Protein AF-A0AAP5P8U2-F1 (afdb_monomer_lite)

Structure (mmCIF, N/CA/C/O backbone):
data_AF-A0AAP5P8U2-F1
#
_entry.id   AF-A0AAP5P8U2-F1
#
loop_
_atom_site.group_PDB
_atom_site.id
_atom_site.type_symbol
_atom_site.label_atom_id
_atom_site.label_alt_id
_atom_site.label_comp_id
_atom_site.label_asym_id
_atom_site.label_entity_id
_atom_site.label_seq_id
_atom_site.pdbx_PDB_ins_code
_atom_site.Cartn_x
_atom_site.Cartn_y
_atom_site.Cartn_z
_atom_site.occupancy
_atom_site.B_iso_or_equiv
_atom_site.auth_seq_id
_atom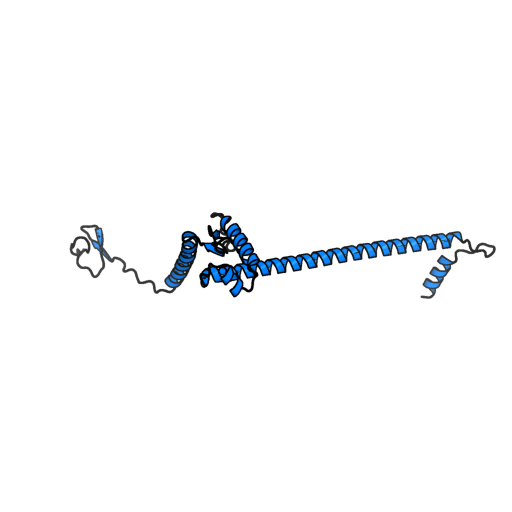_site.auth_comp_id
_atom_site.auth_asym_id
_atom_site.auth_atom_id
_atom_site.pdbx_PDB_model_num
ATOM 1 N N . MET A 1 1 ? 40.410 -18.607 -53.798 1.00 48.03 1 MET A N 1
ATOM 2 C CA . MET A 1 1 ? 40.622 -17.195 -53.402 1.00 48.03 1 MET A CA 1
ATOM 3 C C . MET A 1 1 ? 41.230 -16.339 -54.513 1.00 48.03 1 MET A C 1
ATOM 5 O O . MET A 1 1 ? 40.740 -15.242 -54.731 1.00 48.03 1 MET A O 1
ATOM 9 N N . THR A 1 2 ? 42.212 -16.833 -55.273 1.00 57.56 2 THR A N 1
ATOM 10 C CA . THR A 1 2 ? 42.931 -16.073 -56.320 1.00 57.56 2 THR A CA 1
ATOM 11 C C . THR A 1 2 ? 42.054 -15.582 -57.479 1.00 57.56 2 THR A C 1
ATOM 13 O O . THR A 1 2 ? 42.258 -14.479 -57.964 1.00 57.56 2 THR A O 1
ATOM 16 N N . LYS A 1 3 ? 41.031 -16.349 -57.893 1.00 59.75 3 LYS A N 1
ATOM 17 C CA . LYS A 1 3 ? 40.090 -15.915 -58.946 1.00 59.75 3 LYS A CA 1
ATOM 18 C C . LYS A 1 3 ? 39.220 -14.733 -58.510 1.00 59.75 3 LYS A C 1
ATOM 20 O O . LYS A 1 3 ? 39.124 -13.770 -59.247 1.00 59.75 3 LYS A O 1
ATOM 25 N N . ILE A 1 4 ? 38.664 -14.774 -57.296 1.00 62.09 4 ILE A N 1
ATOM 26 C CA . ILE A 1 4 ? 37.843 -13.681 -56.746 1.00 62.09 4 ILE A CA 1
ATOM 27 C C . ILE A 1 4 ? 38.696 -12.419 -56.571 1.00 62.09 4 ILE A C 1
ATOM 29 O O . ILE A 1 4 ? 38.259 -11.333 -56.930 1.00 62.09 4 ILE A O 1
ATOM 33 N N . PHE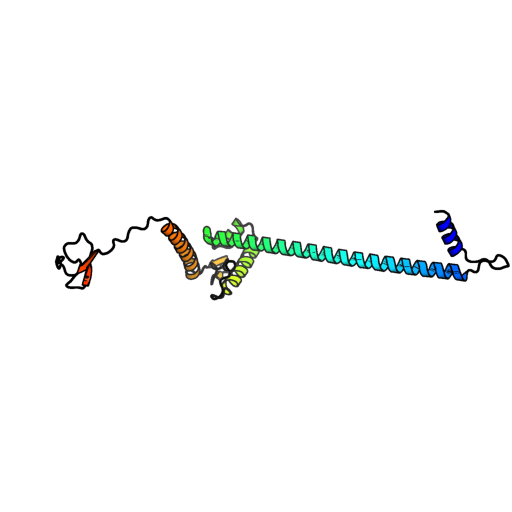 A 1 5 ? 39.936 -12.571 -56.096 1.00 60.72 5 PHE A N 1
ATOM 34 C CA . PHE A 1 5 ? 40.873 -11.457 -55.964 1.00 60.72 5 PHE A CA 1
ATOM 35 C C . PHE A 1 5 ? 41.214 -10.826 -57.324 1.00 60.72 5 PHE A C 1
ATOM 37 O O . PHE A 1 5 ? 41.101 -9.614 -57.467 1.00 60.72 5 PHE A O 1
ATOM 44 N N . ASN A 1 6 ? 41.526 -11.629 -58.347 1.00 57.75 6 ASN A N 1
ATOM 45 C CA . ASN A 1 6 ? 41.802 -11.112 -59.692 1.00 57.75 6 ASN A CA 1
ATOM 46 C C . ASN A 1 6 ? 40.577 -10.438 -60.328 1.00 57.75 6 ASN A C 1
ATOM 48 O O . ASN A 1 6 ? 40.724 -9.392 -60.949 1.00 57.75 6 ASN A O 1
ATOM 52 N N . THR A 1 7 ? 39.368 -10.971 -60.122 1.00 63.50 7 THR A N 1
ATOM 53 C CA . THR A 1 7 ? 38.131 -10.342 -60.615 1.00 63.50 7 THR A CA 1
ATOM 54 C C . THR A 1 7 ? 37.845 -9.010 -59.916 1.00 63.50 7 THR A C 1
ATOM 56 O O . THR A 1 7 ? 37.405 -8.065 -60.564 1.00 63.50 7 THR A O 1
ATOM 59 N N . ILE A 1 8 ? 38.133 -8.899 -58.615 1.00 59.91 8 ILE A N 1
ATOM 60 C CA . ILE A 1 8 ? 38.030 -7.632 -57.876 1.00 59.91 8 ILE A CA 1
ATOM 61 C C . ILE A 1 8 ? 39.068 -6.629 -58.405 1.00 59.91 8 ILE A C 1
ATOM 63 O O . ILE A 1 8 ? 38.721 -5.485 -58.682 1.00 59.91 8 ILE A O 1
ATOM 67 N N . VAL A 1 9 ? 40.316 -7.059 -58.617 1.00 62.31 9 VAL A N 1
ATOM 68 C CA . VAL A 1 9 ? 41.398 -6.211 -59.149 1.00 62.31 9 VAL A CA 1
ATOM 69 C C . VAL A 1 9 ? 41.085 -5.697 -60.562 1.00 62.31 9 VAL A C 1
ATOM 71 O O . VAL A 1 9 ? 41.284 -4.513 -60.833 1.00 62.31 9 VAL A O 1
ATOM 74 N N . GLU A 1 10 ? 40.530 -6.528 -61.447 1.00 61.28 10 GLU A N 1
ATOM 75 C CA . GLU A 1 10 ? 40.098 -6.097 -62.788 1.00 61.28 10 GLU A CA 1
ATOM 76 C C . GLU A 1 10 ? 38.908 -5.126 -62.749 1.00 61.28 10 GLU A C 1
ATOM 78 O O . GLU A 1 10 ? 38.853 -4.187 -63.549 1.00 61.28 10 GLU A O 1
ATOM 83 N N . LEU A 1 11 ? 37.994 -5.284 -61.784 1.00 61.69 11 LEU A N 1
ATOM 84 C CA . LEU A 1 11 ? 36.902 -4.331 -61.561 1.00 61.69 11 LEU A CA 1
ATOM 85 C C . LEU A 1 11 ? 37.423 -2.941 -61.151 1.00 61.69 11 LEU A C 1
ATOM 87 O O . LEU A 1 11 ? 36.843 -1.930 -61.548 1.00 61.69 11 LEU A O 1
ATOM 91 N N . PHE A 1 12 ? 38.513 -2.889 -60.377 1.00 58.75 12 PHE A N 1
ATOM 92 C CA . PHE A 1 12 ? 39.114 -1.647 -59.875 1.00 58.75 12 PHE A CA 1
ATOM 93 C C . PHE A 1 12 ? 40.078 -0.968 -60.856 1.00 58.75 12 PHE A C 1
ATOM 95 O O . PHE A 1 12 ? 40.235 0.248 -60.790 1.00 58.75 12 PHE A O 1
ATOM 102 N N . LEU A 1 13 ? 40.729 -1.705 -61.761 1.00 63.22 13 LEU A N 1
ATOM 103 C CA . LEU A 1 13 ? 41.703 -1.121 -62.697 1.00 63.22 13 LEU A CA 1
ATOM 104 C C . LEU A 1 13 ? 41.082 -0.648 -64.019 1.00 63.22 13 LEU A C 1
ATOM 106 O O . LEU A 1 13 ? 41.694 0.162 -64.710 1.00 63.22 13 LEU A O 1
ATOM 110 N N . GLY A 1 14 ? 39.853 -1.074 -64.336 1.00 59.81 14 GLY A N 1
ATOM 111 C CA . GLY A 1 14 ? 39.124 -0.667 -65.539 1.00 59.81 14 GLY A CA 1
ATOM 112 C C . GLY A 1 14 ? 39.722 -1.224 -66.845 1.00 59.81 14 GLY A C 1
ATOM 113 O O . GLY A 1 14 ? 40.894 -1.595 -66.901 1.00 59.81 14 GLY A O 1
ATOM 114 N N . PRO A 1 15 ? 38.934 -1.307 -67.933 1.00 60.59 15 PRO A N 1
ATOM 115 C CA . PRO A 1 15 ? 39.453 -1.769 -69.215 1.00 60.59 15 PRO A CA 1
ATOM 116 C C . PRO A 1 15 ? 40.451 -0.746 -69.777 1.00 60.59 15 PRO A C 1
ATOM 118 O O . PRO A 1 15 ? 40.147 0.450 -69.859 1.00 60.59 15 PRO A O 1
ATOM 121 N N . LYS A 1 16 ? 41.640 -1.222 -70.160 1.00 59.78 16 LYS A N 1
ATOM 122 C CA . LYS A 1 16 ? 42.620 -0.429 -70.912 1.00 59.78 16 LYS A CA 1
ATOM 123 C C . LYS A 1 16 ? 42.092 -0.197 -72.325 1.00 59.78 16 LYS A C 1
ATOM 125 O O . LYS A 1 16 ? 41.482 -1.093 -72.908 1.00 59.78 16 LYS A O 1
ATOM 130 N N . ASP A 1 17 ? 42.292 1.003 -72.853 1.00 65.50 17 ASP A N 1
ATOM 131 C CA . ASP A 1 17 ? 42.045 1.259 -74.267 1.00 65.50 17 ASP A CA 1
ATOM 132 C C . ASP A 1 17 ? 43.125 0.611 -75.153 1.00 65.50 17 ASP A C 1
ATOM 134 O O . ASP A 1 17 ? 44.105 0.035 -74.676 1.00 65.50 17 ASP A O 1
ATOM 138 N N . GLU A 1 18 ? 42.927 0.720 -76.462 1.00 66.06 18 GLU A N 1
ATOM 139 C CA . GLU A 1 18 ? 43.783 0.189 -77.532 1.00 66.06 18 GLU A CA 1
ATOM 140 C C . GLU A 1 18 ? 45.230 0.720 -77.455 1.00 66.06 18 GLU A C 1
ATOM 142 O O . GLU A 1 18 ? 46.150 0.118 -78.000 1.00 66.06 18 GLU A O 1
ATOM 147 N N . ASN A 1 19 ? 45.438 1.816 -76.714 1.00 67.06 19 ASN A N 1
ATOM 148 C CA . ASN A 1 19 ? 46.717 2.490 -76.496 1.00 67.06 19 ASN A CA 1
ATOM 149 C C . ASN A 1 19 ? 47.276 2.257 -75.077 1.00 67.06 19 ASN A C 1
ATOM 151 O O . ASN A 1 19 ? 48.221 2.930 -74.657 1.00 67.06 19 ASN A O 1
ATOM 155 N N . GLY A 1 20 ? 46.690 1.334 -74.307 1.00 64.75 20 GLY A N 1
ATOM 156 C CA . GLY A 1 20 ? 47.131 0.982 -72.958 1.00 64.75 20 GLY A CA 1
ATOM 157 C C . GLY A 1 20 ? 46.791 2.007 -71.868 1.00 64.75 20 GLY A C 1
ATOM 158 O O . GLY A 1 20 ? 47.226 1.826 -70.725 1.00 64.75 20 GLY A O 1
ATOM 159 N N . LYS A 1 21 ? 46.013 3.057 -72.165 1.00 61.19 21 LYS A N 1
ATOM 160 C CA . LYS A 1 21 ? 45.577 4.055 -71.178 1.00 61.19 21 LYS A CA 1
ATOM 161 C C . LYS A 1 21 ? 44.323 3.573 -70.448 1.00 61.19 21 LYS A C 1
ATOM 163 O O . LYS A 1 21 ? 43.366 3.071 -71.033 1.00 61.19 21 LYS A O 1
ATOM 168 N N . ILE A 1 22 ? 44.334 3.728 -69.128 1.00 61.12 22 ILE A N 1
ATOM 169 C CA . ILE A 1 22 ? 43.221 3.350 -68.255 1.00 61.12 22 ILE A CA 1
ATOM 170 C C . ILE A 1 22 ? 42.109 4.400 -68.384 1.00 61.12 22 ILE A C 1
ATOM 172 O O . ILE A 1 22 ? 42.340 5.587 -68.146 1.00 61.12 22 ILE A O 1
ATOM 176 N N . LYS A 1 23 ? 40.881 3.983 -68.725 1.00 58.88 23 LYS A N 1
ATOM 177 C CA . LYS A 1 23 ? 39.698 4.859 -68.652 1.00 58.88 23 LYS A CA 1
ATOM 178 C C . LYS A 1 23 ? 39.289 5.054 -67.186 1.00 58.88 23 LYS A C 1
ATOM 180 O O . LYS A 1 23 ? 38.548 4.251 -66.622 1.00 58.88 23 LYS A O 1
ATOM 185 N N . TYR A 1 24 ? 39.744 6.154 -66.585 1.00 58.66 24 TYR A N 1
ATOM 186 C CA . TYR A 1 24 ? 39.534 6.508 -65.170 1.00 58.66 24 TYR A CA 1
ATOM 187 C C . TYR A 1 24 ? 38.070 6.724 -64.738 1.00 58.66 24 TYR A C 1
ATOM 189 O O . TYR A 1 24 ? 37.792 6.837 -63.548 1.00 58.66 24 TYR A O 1
ATOM 197 N N . THR A 1 25 ? 37.104 6.751 -65.658 1.00 60.09 25 THR A N 1
ATOM 198 C CA . THR A 1 25 ? 35.695 7.030 -65.334 1.00 60.09 25 THR A CA 1
ATOM 199 C C . THR A 1 25 ? 34.985 5.885 -64.606 1.00 60.09 25 THR A C 1
ATOM 201 O O . THR A 1 25 ? 34.196 6.139 -63.703 1.00 60.09 25 THR A O 1
ATOM 204 N N . ARG A 1 26 ? 35.275 4.618 -64.931 1.00 61.03 26 ARG A N 1
ATOM 205 C CA . ARG A 1 26 ? 34.669 3.449 -64.257 1.00 61.03 26 ARG A CA 1
ATOM 206 C C . ARG A 1 26 ? 35.137 3.218 -62.809 1.00 61.03 26 ARG A C 1
ATOM 208 O O . ARG A 1 26 ? 34.266 3.006 -61.967 1.00 61.03 26 ARG A O 1
ATOM 215 N N . PRO A 1 27 ? 36.440 3.278 -62.472 1.00 68.12 27 PRO A N 1
ATOM 216 C CA . PRO A 1 27 ? 36.883 3.061 -61.092 1.00 68.12 27 PRO A CA 1
ATOM 217 C C . PRO A 1 27 ? 36.425 4.163 -60.128 1.00 68.12 27 PRO A C 1
ATOM 219 O O . PRO A 1 27 ? 36.134 3.875 -58.969 1.00 68.12 27 PRO A O 1
ATOM 222 N N . LEU A 1 28 ? 36.268 5.402 -60.612 1.00 68.81 28 LEU A N 1
ATOM 223 C CA . LEU A 1 28 ? 35.674 6.498 -59.838 1.00 68.81 28 LEU A CA 1
ATOM 224 C C . LEU A 1 28 ? 34.207 6.222 -59.474 1.00 68.81 28 LEU A C 1
ATOM 226 O O . LEU A 1 28 ? 33.817 6.414 -58.325 1.00 68.81 28 LEU A O 1
ATOM 230 N N . ILE A 1 29 ? 33.412 5.718 -60.424 1.00 76.25 29 ILE A N 1
ATOM 231 C CA . ILE A 1 29 ? 32.000 5.372 -60.191 1.00 76.25 29 ILE A CA 1
ATOM 232 C C . ILE A 1 29 ? 31.881 4.197 -59.211 1.00 76.25 29 ILE A C 1
ATOM 234 O O . ILE A 1 29 ? 31.078 4.253 -58.283 1.00 76.25 29 ILE A O 1
ATOM 238 N N . ILE A 1 30 ? 32.699 3.153 -59.375 1.00 77.75 30 ILE A N 1
ATOM 239 C CA . ILE A 1 30 ? 32.691 1.982 -58.481 1.00 77.75 30 ILE A CA 1
ATOM 240 C C . ILE A 1 30 ? 33.101 2.384 -57.059 1.00 77.75 30 ILE A C 1
ATOM 242 O O . ILE A 1 30 ? 32.446 1.980 -56.098 1.00 77.75 30 ILE A O 1
ATOM 246 N N . SER A 1 31 ? 34.130 3.225 -56.922 1.00 76.25 31 SER A N 1
ATOM 247 C CA . SER A 1 31 ? 34.547 3.779 -55.631 1.00 76.25 31 SER A CA 1
ATOM 248 C C . SER A 1 31 ? 33.419 4.585 -54.974 1.00 76.25 31 SER A C 1
ATOM 250 O O . SER A 1 31 ? 33.080 4.335 -53.819 1.00 76.25 31 SER A O 1
ATOM 252 N N . ALA A 1 32 ? 32.757 5.477 -55.719 1.00 79.38 32 ALA A N 1
ATOM 253 C CA . ALA A 1 32 ? 31.644 6.276 -55.203 1.00 79.38 32 ALA A CA 1
ATOM 254 C C . ALA A 1 32 ? 30.456 5.417 -54.729 1.00 79.38 32 ALA A C 1
ATOM 256 O O . ALA A 1 32 ? 29.890 5.677 -53.666 1.00 79.38 32 ALA A O 1
ATOM 257 N N . ILE A 1 33 ? 30.104 4.363 -55.475 1.00 82.50 33 ILE A N 1
ATOM 258 C CA . ILE A 1 33 ? 29.044 3.417 -55.089 1.00 82.50 33 ILE A CA 1
ATOM 259 C C . ILE A 1 33 ? 29.433 2.657 -53.815 1.00 82.50 33 ILE A C 1
ATOM 261 O O . ILE A 1 33 ? 28.610 2.506 -52.913 1.00 82.50 33 ILE A O 1
ATOM 265 N N . LEU A 1 34 ? 30.687 2.211 -53.706 1.00 83.88 34 LEU A N 1
ATOM 266 C CA . LEU A 1 34 ? 31.168 1.500 -52.523 1.00 83.88 34 LEU A CA 1
ATOM 267 C C . LEU A 1 34 ? 31.136 2.393 -51.272 1.00 83.88 34 LEU A C 1
ATOM 269 O O . LEU A 1 34 ? 30.672 1.953 -50.221 1.00 83.88 34 LEU A O 1
ATOM 273 N N . PHE A 1 35 ? 31.556 3.657 -51.394 1.00 80.31 35 PHE A N 1
ATOM 274 C CA . PHE A 1 35 ? 31.451 4.643 -50.315 1.00 80.31 35 PHE A CA 1
ATOM 275 C C . PHE A 1 35 ? 30.000 4.868 -49.876 1.00 80.31 35 PHE A C 1
ATOM 277 O O . PHE A 1 35 ? 29.728 4.899 -48.676 1.00 80.31 35 PHE A O 1
ATOM 284 N N . LEU A 1 36 ? 29.063 4.965 -50.824 1.00 82.62 36 LEU A N 1
ATOM 285 C CA . LEU A 1 36 ? 27.632 5.091 -50.530 1.00 82.62 36 LEU A CA 1
ATOM 286 C C . LEU A 1 36 ? 27.088 3.878 -49.766 1.00 82.62 36 LEU A C 1
ATOM 288 O O . LEU A 1 36 ? 26.364 4.057 -48.790 1.00 82.62 36 LEU A O 1
ATOM 292 N N . ILE A 1 37 ? 27.462 2.658 -50.162 1.00 84.38 37 ILE A N 1
ATOM 293 C CA . ILE A 1 37 ? 27.034 1.427 -49.477 1.00 84.38 37 ILE A CA 1
ATOM 294 C C . ILE A 1 37 ? 27.585 1.379 -48.048 1.00 84.38 37 ILE A C 1
ATOM 296 O O . ILE A 1 37 ? 26.840 1.077 -47.116 1.00 84.38 37 ILE A O 1
ATOM 300 N N . ILE A 1 38 ? 28.866 1.707 -47.859 1.00 83.25 38 ILE A N 1
ATOM 301 C CA . ILE A 1 38 ? 29.488 1.744 -46.528 1.00 83.25 38 ILE A CA 1
ATOM 302 C C . ILE A 1 38 ? 28.802 2.797 -45.652 1.00 83.25 38 ILE A C 1
ATOM 304 O O . ILE A 1 38 ? 28.460 2.493 -44.513 1.00 83.25 38 ILE A O 1
ATOM 308 N N . ALA A 1 39 ? 28.542 3.996 -46.182 1.00 80.12 39 ALA A N 1
ATOM 309 C CA . ALA A 1 39 ? 27.835 5.056 -45.463 1.00 80.12 39 ALA A CA 1
ATOM 310 C C . ALA A 1 39 ? 26.400 4.651 -45.077 1.00 80.12 39 ALA A C 1
ATOM 312 O O . ALA A 1 39 ? 25.937 4.964 -43.981 1.00 80.12 39 ALA A O 1
ATOM 313 N N . LEU A 1 40 ? 25.699 3.914 -45.944 1.00 83.00 40 LEU A N 1
ATOM 314 C CA . LEU A 1 40 ? 24.367 3.392 -45.634 1.00 83.00 40 LEU A CA 1
ATOM 315 C C . LEU A 1 40 ? 24.421 2.325 -44.534 1.00 83.00 40 LEU A C 1
ATOM 317 O O . LEU A 1 40 ? 23.611 2.344 -43.611 1.00 83.00 40 LEU A O 1
ATOM 321 N N . LEU A 1 41 ? 25.390 1.409 -44.601 1.00 81.19 41 LEU A N 1
ATOM 322 C CA . LEU A 1 41 ? 25.573 0.357 -43.598 1.00 81.19 41 LEU A CA 1
ATOM 323 C C . LEU A 1 41 ? 25.948 0.935 -42.228 1.00 81.19 41 LEU A C 1
ATOM 325 O O . LEU A 1 41 ? 25.415 0.490 -41.208 1.00 81.19 41 LEU A O 1
ATOM 329 N N . THR A 1 42 ? 26.819 1.945 -42.179 1.00 80.06 42 THR A N 1
ATOM 330 C CA . THR A 1 42 ? 27.163 2.631 -40.924 1.00 80.06 42 THR A CA 1
ATOM 331 C C . THR A 1 42 ? 25.976 3.419 -40.370 1.00 80.06 42 THR A C 1
ATOM 333 O O . THR A 1 42 ? 25.759 3.424 -39.158 1.00 80.06 42 THR A O 1
ATOM 336 N N . TYR A 1 43 ? 25.145 4.015 -41.227 1.00 83.19 43 TYR A N 1
ATOM 337 C CA . TYR A 1 43 ? 23.911 4.684 -40.805 1.00 83.19 43 TYR A CA 1
ATOM 338 C C . TYR A 1 43 ? 22.886 3.702 -40.213 1.00 83.19 43 TYR A C 1
ATOM 340 O O . TYR A 1 43 ? 22.352 3.932 -39.130 1.00 83.19 43 TYR A O 1
ATOM 348 N N . VAL A 1 44 ? 22.654 2.563 -40.871 1.00 83.69 44 VAL A N 1
ATOM 349 C CA . VAL A 1 44 ? 21.712 1.539 -40.386 1.00 83.69 44 VAL A CA 1
ATOM 350 C C . VAL A 1 44 ? 22.191 0.927 -39.069 1.00 83.69 44 VAL A C 1
ATOM 352 O O . VAL A 1 44 ? 21.404 0.772 -38.134 1.00 83.69 44 VAL A O 1
ATOM 355 N N . THR A 1 45 ? 23.483 0.614 -38.962 1.00 82.88 45 THR A N 1
ATOM 356 C CA . THR A 1 45 ? 24.049 0.044 -37.730 1.00 82.88 45 THR A CA 1
ATOM 357 C C . THR A 1 45 ? 24.039 1.051 -36.582 1.00 82.88 45 THR A C 1
ATOM 359 O O . THR A 1 45 ? 23.591 0.704 -35.492 1.00 82.88 45 THR A O 1
ATOM 362 N N . SER A 1 46 ? 24.435 2.308 -36.811 1.00 83.38 46 SER A N 1
ATOM 363 C CA . SER A 1 46 ? 24.372 3.361 -35.781 1.00 83.38 46 SER A CA 1
ATOM 364 C C . SER A 1 46 ? 22.940 3.653 -35.316 1.00 83.38 46 SER A C 1
ATOM 366 O O . SER A 1 46 ? 22.708 3.787 -34.112 1.00 83.38 46 SER A O 1
ATOM 368 N N . GLY A 1 47 ? 21.962 3.651 -36.228 1.00 83.81 47 GLY A N 1
ATOM 369 C CA . GLY A 1 47 ? 20.542 3.748 -35.881 1.00 83.81 47 GLY A CA 1
ATOM 370 C C . GLY A 1 47 ? 20.060 2.576 -35.018 1.00 83.81 47 GLY A C 1
ATOM 371 O O . GLY A 1 47 ? 19.360 2.779 -34.026 1.00 83.81 47 GLY A O 1
ATOM 372 N N . PHE A 1 48 ? 20.487 1.352 -35.334 1.00 83.88 48 PHE A N 1
ATOM 373 C CA . PHE A 1 48 ? 20.150 0.163 -34.547 1.00 83.88 48 PHE A CA 1
ATOM 374 C C . PHE A 1 48 ? 20.758 0.200 -33.133 1.00 83.88 48 PHE A C 1
ATOM 376 O O . PHE A 1 48 ? 20.071 -0.117 -32.160 1.00 83.88 48 PHE A O 1
ATOM 383 N N . PHE A 1 49 ? 22.005 0.663 -32.992 1.00 85.06 49 PHE A N 1
ATOM 384 C CA . PHE A 1 49 ? 22.634 0.853 -31.679 1.00 85.06 49 PHE A CA 1
ATOM 385 C C . PHE A 1 49 ? 21.876 1.867 -30.811 1.00 85.06 49 PHE A C 1
ATOM 387 O O . PHE A 1 49 ? 21.676 1.615 -29.622 1.00 85.06 49 PHE A O 1
ATOM 394 N N . LEU A 1 50 ? 21.390 2.970 -31.392 1.00 85.19 50 LEU A N 1
ATOM 395 C CA . LEU A 1 50 ? 20.568 3.945 -30.664 1.00 85.19 50 LEU A CA 1
ATOM 396 C C . LEU A 1 50 ? 19.263 3.326 -30.141 1.00 85.19 50 LEU A C 1
ATOM 398 O O . LEU A 1 50 ? 18.895 3.560 -28.990 1.00 85.19 50 LEU A O 1
ATOM 402 N N . ILE A 1 51 ? 18.591 2.492 -30.940 1.00 86.62 51 ILE A N 1
ATOM 403 C CA . ILE A 1 51 ? 17.352 1.811 -30.527 1.00 86.62 51 ILE A CA 1
ATOM 404 C C . ILE A 1 51 ? 17.609 0.856 -29.354 1.00 86.62 51 ILE A C 1
ATOM 406 O O . ILE A 1 51 ? 16.827 0.835 -28.401 1.00 86.62 51 ILE A O 1
ATOM 410 N N . ILE A 1 52 ? 18.711 0.100 -29.385 1.00 87.31 52 ILE A N 1
ATOM 411 C CA . ILE A 1 52 ? 19.083 -0.798 -28.281 1.00 87.31 52 ILE A CA 1
ATOM 412 C C . ILE A 1 52 ? 19.331 -0.003 -26.995 1.00 87.31 52 ILE A C 1
ATOM 414 O O . ILE A 1 52 ? 18.824 -0.387 -25.942 1.00 87.31 52 ILE A O 1
ATOM 418 N N . ILE A 1 53 ? 20.059 1.115 -27.066 1.00 89.38 53 ILE A N 1
ATOM 419 C CA . ILE A 1 53 ? 20.334 1.959 -25.893 1.00 89.38 53 ILE A CA 1
ATOM 420 C C . ILE A 1 53 ? 19.027 2.487 -25.288 1.00 89.38 53 ILE A C 1
ATOM 422 O O . ILE A 1 53 ? 18.842 2.417 -24.071 1.00 89.38 53 ILE A O 1
ATOM 426 N N . LEU A 1 54 ? 18.093 2.957 -26.123 1.00 88.56 54 LEU A N 1
ATOM 427 C CA . LEU A 1 54 ? 16.782 3.421 -25.662 1.00 88.56 54 LEU A CA 1
ATOM 428 C C . LEU A 1 54 ? 15.975 2.291 -25.010 1.00 88.56 54 LEU A C 1
ATOM 430 O O . LEU A 1 54 ? 15.419 2.485 -23.930 1.00 88.56 54 LEU A O 1
ATOM 434 N N . MET A 1 55 ? 15.955 1.101 -25.615 1.00 88.00 55 MET A N 1
ATOM 435 C CA . MET A 1 55 ? 15.287 -0.078 -25.054 1.00 88.00 55 MET A CA 1
ATOM 436 C C . MET A 1 55 ? 15.860 -0.450 -23.682 1.00 88.00 55 MET A C 1
ATOM 438 O O . MET A 1 55 ? 15.102 -0.591 -22.723 1.00 88.00 55 MET A O 1
ATOM 442 N N . VAL A 1 56 ? 17.185 -0.546 -23.550 1.00 89.56 56 VAL A N 1
ATOM 443 C CA . VAL A 1 56 ? 17.841 -0.872 -22.271 1.00 89.56 56 VAL A CA 1
ATOM 444 C C . VAL A 1 56 ? 17.563 0.201 -21.213 1.00 89.56 56 VAL A C 1
ATOM 446 O O . VAL A 1 56 ? 17.310 -0.135 -20.052 1.00 89.56 56 VAL A O 1
ATOM 449 N N . GLY A 1 57 ? 17.544 1.479 -21.603 1.00 87.38 57 GLY A N 1
ATOM 450 C CA . GLY A 1 57 ? 17.188 2.585 -20.713 1.00 87.38 57 GLY A CA 1
ATOM 451 C C . GLY A 1 57 ? 15.757 2.478 -20.180 1.00 87.38 57 GLY A C 1
ATOM 452 O O . GLY A 1 57 ? 15.541 2.567 -18.970 1.00 87.38 57 GLY A O 1
ATOM 453 N N . VAL A 1 58 ? 14.787 2.208 -21.061 1.00 90.12 58 VAL A N 1
ATOM 454 C CA . VAL A 1 58 ? 13.375 2.024 -20.680 1.00 90.12 58 VAL A CA 1
ATOM 455 C C . VAL A 1 58 ? 13.203 0.808 -19.768 1.00 90.12 58 VAL A C 1
ATOM 457 O O . VAL A 1 58 ? 12.537 0.908 -18.738 1.00 90.12 58 VAL A O 1
ATOM 460 N N . TRP A 1 59 ? 13.838 -0.320 -20.092 1.00 82.81 59 TRP A N 1
ATOM 461 C CA . TRP A 1 59 ? 13.785 -1.531 -19.264 1.00 82.81 59 TRP A CA 1
ATOM 462 C C . TRP A 1 59 ? 14.375 -1.311 -17.868 1.00 82.81 59 TRP A C 1
ATOM 464 O O . TRP A 1 59 ? 13.770 -1.706 -16.870 1.00 82.81 59 TRP A O 1
ATOM 474 N N . SER A 1 60 ? 15.517 -0.628 -17.778 1.00 85.19 60 SER A N 1
ATOM 475 C CA . SER A 1 60 ? 16.155 -0.305 -16.495 1.00 85.19 60 SER A CA 1
ATOM 476 C C . SER A 1 60 ? 15.271 0.608 -15.640 1.00 85.19 60 SER A C 1
ATOM 478 O O . SER A 1 60 ? 15.130 0.392 -14.434 1.00 85.19 60 SER A O 1
ATOM 480 N N . TRP A 1 61 ? 14.623 1.596 -16.266 1.00 85.56 61 TRP A N 1
ATOM 481 C CA . TRP A 1 61 ? 13.689 2.494 -15.589 1.00 85.56 61 TRP A CA 1
ATOM 482 C C . TRP A 1 61 ? 12.441 1.761 -15.074 1.00 85.56 61 TRP A C 1
ATOM 484 O O . TRP A 1 61 ? 12.042 1.970 -13.926 1.00 85.56 61 TRP A O 1
ATOM 494 N N . LEU A 1 62 ? 11.871 0.846 -15.867 1.00 80.88 62 LEU A N 1
ATOM 495 C CA . LEU A 1 62 ? 10.719 0.031 -15.458 1.00 80.88 62 LEU A CA 1
ATOM 496 C C . LEU A 1 62 ? 11.029 -0.835 -14.227 1.00 80.88 62 LEU A C 1
ATOM 498 O O . LEU A 1 62 ? 10.244 -0.860 -13.277 1.00 80.88 62 LEU A O 1
ATOM 502 N N . ILE A 1 63 ? 12.189 -1.498 -14.207 1.00 78.12 63 ILE A N 1
ATOM 503 C CA . ILE A 1 63 ? 12.618 -2.330 -13.071 1.00 78.12 63 ILE A CA 1
ATOM 504 C C . ILE A 1 63 ? 12.818 -1.470 -11.816 1.00 78.12 63 ILE A C 1
ATOM 506 O O . ILE A 1 63 ? 12.338 -1.821 -10.735 1.00 78.12 63 ILE A O 1
ATOM 510 N N . ALA A 1 64 ? 13.480 -0.318 -11.950 1.00 76.94 64 ALA A N 1
ATOM 511 C CA . ALA A 1 64 ? 13.687 0.602 -10.834 1.00 76.94 64 ALA A CA 1
ATOM 512 C C . ALA A 1 64 ? 12.357 1.129 -10.261 1.00 76.94 64 ALA A C 1
ATOM 514 O O . ALA A 1 64 ? 12.200 1.203 -9.040 1.00 76.94 64 ALA A O 1
ATOM 515 N N . SER A 1 65 ? 11.384 1.444 -11.124 1.00 74.94 65 SER A N 1
ATOM 516 C CA . SER A 1 65 ? 10.050 1.892 -10.705 1.00 74.94 65 SER A CA 1
ATOM 517 C C . SER A 1 65 ? 9.307 0.808 -9.926 1.00 74.94 65 SER A C 1
ATOM 519 O O . SER A 1 65 ? 8.775 1.079 -8.849 1.00 74.94 65 SER A O 1
ATOM 521 N N . SER A 1 66 ? 9.332 -0.434 -10.416 1.00 77.38 66 SER A N 1
ATOM 522 C CA . SER A 1 66 ? 8.668 -1.560 -9.750 1.00 77.38 66 SER A CA 1
ATOM 523 C C . SER A 1 66 ? 9.250 -1.832 -8.359 1.00 77.38 66 SER A C 1
ATOM 525 O O . SER A 1 66 ? 8.505 -1.973 -7.387 1.00 77.38 66 SER A O 1
ATOM 527 N N . ASN A 1 67 ? 10.580 -1.815 -8.229 1.00 81.12 67 ASN A N 1
ATOM 528 C CA . ASN A 1 67 ? 11.245 -2.005 -6.938 1.00 81.12 67 ASN A CA 1
ATOM 529 C C . ASN A 1 67 ? 10.907 -0.886 -5.943 1.00 81.12 67 ASN A C 1
ATOM 531 O O . ASN A 1 67 ? 10.723 -1.145 -4.751 1.00 81.12 67 ASN A O 1
ATOM 535 N N . LYS A 1 68 ? 10.791 0.357 -6.425 1.00 83.06 68 LYS A N 1
ATOM 536 C CA . LYS A 1 68 ? 10.403 1.501 -5.594 1.00 83.06 68 LYS A CA 1
ATOM 537 C C . LYS A 1 68 ? 8.978 1.350 -5.059 1.00 83.06 68 LYS A C 1
ATOM 539 O O . LYS A 1 68 ? 8.754 1.568 -3.871 1.00 83.06 68 LYS A O 1
ATOM 544 N N . GLU A 1 69 ? 8.034 0.943 -5.903 1.00 81.62 69 GLU A N 1
ATOM 545 C CA . GLU A 1 69 ? 6.648 0.692 -5.489 1.00 81.62 69 GLU A CA 1
ATOM 546 C C . GLU A 1 69 ? 6.543 -0.459 -4.483 1.00 81.62 69 GLU A C 1
ATOM 548 O O . GLU A 1 69 ? 5.838 -0.333 -3.480 1.00 81.62 69 GLU A O 1
ATOM 553 N N . ALA A 1 70 ? 7.286 -1.549 -4.700 1.00 83.50 70 ALA A N 1
ATOM 554 C CA . ALA A 1 70 ? 7.319 -2.683 -3.780 1.00 83.50 70 ALA A CA 1
ATOM 555 C C . ALA A 1 70 ? 7.861 -2.292 -2.394 1.00 83.50 70 ALA A C 1
ATOM 557 O O . ALA A 1 70 ? 7.314 -2.716 -1.374 1.00 83.50 70 ALA A O 1
ATOM 558 N N . ASN A 1 71 ? 8.899 -1.451 -2.345 1.00 86.44 71 ASN A N 1
ATOM 559 C CA . ASN A 1 71 ? 9.452 -0.965 -1.083 1.00 86.44 71 ASN A CA 1
ATOM 560 C C . ASN A 1 71 ? 8.455 -0.060 -0.338 1.00 86.44 71 ASN A C 1
ATOM 562 O O . ASN A 1 71 ? 8.199 -0.268 0.846 1.00 86.44 71 ASN A O 1
ATOM 566 N N . ILE A 1 72 ? 7.809 0.873 -1.048 1.00 86.56 72 ILE A N 1
ATOM 567 C CA . ILE A 1 72 ? 6.759 1.732 -0.473 1.00 86.56 72 ILE A CA 1
ATOM 568 C C . ILE A 1 72 ? 5.606 0.885 0.077 1.00 86.56 72 ILE A C 1
ATOM 570 O O . ILE A 1 72 ? 5.090 1.162 1.159 1.00 86.56 72 ILE A O 1
ATOM 574 N N . LEU A 1 73 ? 5.193 -0.158 -0.646 1.00 85.94 73 LEU A N 1
ATOM 575 C CA . LEU A 1 73 ? 4.138 -1.057 -0.184 1.00 85.94 73 LEU A CA 1
ATOM 576 C C . LEU A 1 73 ? 4.546 -1.785 1.103 1.00 85.94 73 LEU A C 1
ATOM 578 O O . LEU A 1 73 ? 3.756 -1.837 2.042 1.00 85.94 73 LEU A O 1
ATOM 582 N N . LYS A 1 74 ? 5.785 -2.285 1.169 1.00 88.38 74 LYS A N 1
ATOM 583 C CA . LYS A 1 74 ? 6.325 -2.947 2.362 1.00 88.38 74 LYS A CA 1
ATOM 584 C C . LYS A 1 74 ? 6.346 -2.010 3.573 1.00 88.38 74 LYS A C 1
ATOM 586 O O . LYS A 1 74 ? 5.885 -2.399 4.640 1.00 88.38 74 LYS A O 1
ATOM 591 N N . GLN A 1 75 ? 6.803 -0.770 3.392 1.00 90.38 75 GLN A N 1
ATOM 592 C CA . GLN A 1 75 ? 6.799 0.252 4.444 1.00 90.38 75 GLN A CA 1
ATOM 593 C C . GLN A 1 75 ? 5.382 0.546 4.958 1.00 90.38 75 GLN A C 1
ATOM 595 O O . GLN A 1 75 ? 5.163 0.656 6.162 1.00 90.38 75 GLN A O 1
ATOM 600 N N . LYS A 1 76 ? 4.397 0.639 4.057 1.00 89.44 76 LYS A N 1
ATOM 601 C CA . LYS A 1 76 ? 2.990 0.837 4.437 1.00 89.44 76 LYS A CA 1
ATOM 602 C C . LYS A 1 76 ? 2.416 -0.350 5.209 1.00 89.44 76 LYS A C 1
ATOM 604 O O . LYS A 1 76 ? 1.670 -0.137 6.161 1.00 89.44 76 LYS A O 1
ATOM 609 N N . ASP A 1 77 ? 2.737 -1.576 4.799 1.00 87.38 77 ASP A N 1
ATOM 610 C CA . ASP A 1 77 ? 2.285 -2.793 5.483 1.00 87.38 77 ASP A CA 1
ATOM 611 C C . ASP A 1 77 ? 2.902 -2.888 6.896 1.00 87.38 77 ASP A C 1
ATOM 613 O O . ASP A 1 77 ? 2.202 -3.213 7.856 1.00 87.38 77 ASP A O 1
ATOM 617 N N . GLU A 1 78 ? 4.174 -2.512 7.055 1.00 89.31 78 GLU A N 1
ATOM 618 C CA . GLU A 1 78 ? 4.855 -2.460 8.355 1.00 89.31 78 GLU A CA 1
ATOM 619 C C . GLU A 1 78 ? 4.246 -1.395 9.283 1.00 89.31 78 GLU A C 1
ATOM 621 O O . GLU A 1 78 ? 3.881 -1.702 10.420 1.00 89.31 78 GLU A O 1
ATOM 626 N N . LEU A 1 79 ? 4.026 -0.173 8.783 1.00 90.12 79 LEU A N 1
ATOM 627 C CA . LEU A 1 79 ? 3.334 0.883 9.534 1.00 90.12 79 LEU A CA 1
ATOM 628 C C . LEU A 1 79 ? 1.936 0.441 9.976 1.00 90.12 79 LEU A C 1
ATOM 630 O O . LEU A 1 79 ? 1.548 0.658 11.123 1.00 90.12 79 LEU A O 1
ATOM 634 N N . LEU A 1 80 ? 1.183 -0.197 9.079 1.00 88.19 80 LEU A N 1
ATOM 635 C CA . LEU A 1 80 ? -0.148 -0.698 9.389 1.00 88.19 80 LEU A CA 1
ATOM 636 C C . LEU A 1 80 ? -0.107 -1.768 10.490 1.00 88.19 80 LEU A C 1
ATOM 638 O O . LEU A 1 80 ? -0.931 -1.713 11.402 1.00 88.19 80 LEU A O 1
ATOM 642 N N . SER A 1 81 ? 0.855 -2.696 10.442 1.00 85.69 81 SER A N 1
ATOM 643 C CA . SER A 1 81 ? 1.024 -3.716 11.486 1.00 85.69 81 SER A CA 1
ATOM 644 C C . SER A 1 81 ? 1.309 -3.095 12.858 1.00 85.69 81 SER A C 1
ATOM 646 O O . SER A 1 81 ? 0.666 -3.453 13.839 1.00 85.69 81 SER A O 1
ATOM 648 N N . LEU A 1 82 ? 2.163 -2.067 12.931 1.00 87.06 82 LEU A N 1
ATOM 649 C CA . LEU A 1 82 ? 2.459 -1.362 14.185 1.00 87.06 82 LEU A CA 1
ATOM 650 C C . LEU A 1 82 ? 1.242 -0.613 14.749 1.00 87.06 82 LEU A C 1
ATOM 652 O O . LEU A 1 82 ? 1.065 -0.534 15.966 1.00 87.06 82 LEU A O 1
ATOM 656 N N . ILE A 1 83 ? 0.391 -0.072 13.877 1.00 86.44 83 ILE A N 1
ATOM 657 C CA . ILE A 1 83 ? -0.844 0.607 14.286 1.00 86.44 83 ILE A CA 1
ATOM 658 C C . ILE A 1 83 ? -1.873 -0.403 14.808 1.00 86.44 83 ILE A C 1
ATOM 660 O O . ILE A 1 83 ? -2.542 -0.126 15.803 1.00 86.44 83 ILE A O 1
ATOM 664 N N . ILE A 1 84 ? -2.016 -1.559 14.154 1.00 81.81 84 ILE A N 1
ATOM 665 C CA . ILE A 1 84 ? -3.028 -2.566 14.508 1.00 81.81 84 ILE A CA 1
ATOM 666 C C . ILE A 1 84 ? -2.590 -3.389 15.725 1.00 81.81 84 ILE A C 1
ATOM 668 O O . ILE A 1 84 ? -3.331 -3.467 16.706 1.00 81.81 84 ILE A O 1
ATOM 672 N N . ASP A 1 85 ? -1.394 -3.975 15.675 1.00 79.81 85 ASP A N 1
ATOM 673 C CA . ASP A 1 85 ? -0.931 -4.955 16.661 1.00 79.81 85 ASP A CA 1
ATOM 674 C C . ASP A 1 85 ? -0.402 -4.262 17.920 1.00 79.81 85 ASP A C 1
ATOM 676 O O . ASP A 1 85 ? -0.774 -4.608 19.043 1.00 79.81 85 ASP A O 1
ATOM 680 N N . SER A 1 86 ? 0.425 -3.229 17.734 1.00 79.88 86 SER A N 1
ATOM 681 C CA . SER A 1 86 ? 1.087 -2.511 18.833 1.00 79.88 86 SER A CA 1
ATOM 682 C C . SER A 1 86 ? 0.315 -1.278 19.309 1.00 79.88 86 SER A C 1
ATOM 684 O O . SER A 1 86 ? 0.718 -0.650 20.288 1.00 79.88 86 SER A O 1
ATOM 686 N N . LYS A 1 87 ? -0.793 -0.919 18.640 1.00 82.50 87 LYS A N 1
ATOM 687 C CA . LYS A 1 87 ? -1.639 0.253 18.949 1.00 82.50 87 LYS A CA 1
ATOM 688 C C . LYS A 1 87 ? -0.872 1.578 19.003 1.00 82.50 87 LYS A C 1
ATOM 690 O O . LYS A 1 87 ? -1.263 2.501 19.717 1.00 82.50 87 LYS A O 1
ATOM 695 N N . ILE A 1 88 ? 0.221 1.680 18.250 1.00 85.69 88 ILE A N 1
ATOM 696 C CA . ILE A 1 88 ? 1.039 2.890 18.205 1.00 85.69 88 ILE A CA 1
ATOM 697 C C . ILE A 1 88 ? 0.337 3.921 17.321 1.00 85.69 88 ILE A C 1
ATOM 699 O O . ILE A 1 88 ? 0.150 3.705 16.126 1.00 85.69 88 ILE A O 1
ATOM 703 N N . THR A 1 89 ? -0.026 5.060 17.906 1.00 85.81 89 THR A N 1
ATOM 704 C CA . THR A 1 89 ? -0.704 6.162 17.204 1.00 85.81 89 THR A CA 1
ATOM 705 C C . THR A 1 89 ? 0.204 7.361 16.937 1.00 85.81 89 THR A C 1
ATOM 707 O O . THR A 1 89 ? -0.120 8.184 16.084 1.00 85.81 89 THR A O 1
ATOM 710 N N . SER A 1 90 ? 1.344 7.462 17.626 1.00 89.75 90 SER A N 1
ATOM 711 C CA . SER A 1 90 ? 2.310 8.549 17.445 1.00 89.75 90 SER A CA 1
ATOM 712 C C . SER A 1 90 ? 3.198 8.306 16.225 1.00 89.75 90 SER A C 1
ATOM 714 O O . SER A 1 90 ? 3.891 7.288 16.135 1.00 89.75 90 SER A O 1
ATOM 716 N N . THR A 1 91 ? 3.251 9.273 15.311 1.00 88.62 91 THR A N 1
ATOM 717 C CA . THR A 1 91 ? 4.115 9.219 14.118 1.00 88.62 91 THR A CA 1
ATOM 718 C C . THR A 1 91 ? 5.601 9.202 14.479 1.00 88.62 91 THR A C 1
ATOM 720 O O . THR A 1 91 ? 6.386 8.550 13.794 1.00 88.62 91 THR A O 1
ATOM 723 N N . HIS A 1 92 ? 5.999 9.835 15.589 1.00 89.25 92 HIS A N 1
ATOM 724 C CA . HIS A 1 92 ? 7.375 9.785 16.092 1.00 89.25 92 HIS A CA 1
ATOM 725 C C . HIS A 1 92 ? 7.779 8.378 16.528 1.00 89.25 92 HIS A C 1
ATOM 727 O O . HIS A 1 92 ? 8.888 7.927 16.234 1.00 89.25 92 HIS A O 1
ATOM 733 N N . GLN A 1 93 ? 6.883 7.670 17.217 1.00 89.25 93 GLN A N 1
ATOM 734 C CA . GLN A 1 93 ? 7.135 6.287 17.609 1.00 89.25 93 GLN A CA 1
ATOM 735 C C . GLN A 1 93 ? 7.185 5.386 16.374 1.00 89.25 93 GLN A C 1
ATOM 737 O O . GLN A 1 93 ? 8.122 4.603 16.241 1.00 89.25 93 GLN A O 1
ATOM 742 N N . LEU A 1 94 ? 6.256 5.551 15.428 1.00 90.19 94 LEU A N 1
ATOM 743 C CA . LEU A 1 94 ? 6.270 4.807 14.164 1.00 90.19 94 LEU A CA 1
ATOM 744 C C . LEU A 1 94 ? 7.578 5.014 13.387 1.00 90.19 94 LEU A C 1
ATOM 746 O O . LEU A 1 94 ? 8.186 4.038 12.953 1.00 90.19 94 LEU A O 1
ATOM 750 N N . ALA A 1 95 ? 8.060 6.254 13.276 1.00 90.88 95 ALA A N 1
ATOM 751 C CA . ALA A 1 95 ? 9.346 6.568 12.651 1.00 90.88 95 ALA A CA 1
ATOM 752 C C . ALA A 1 95 ? 10.519 5.884 13.371 1.00 90.88 95 ALA A C 1
ATOM 754 O O . ALA A 1 95 ? 11.393 5.301 12.733 1.00 90.88 95 ALA A O 1
ATOM 755 N N . LYS A 1 96 ? 10.510 5.883 14.709 1.00 91.00 96 LYS A N 1
ATOM 756 C CA . LYS A 1 96 ? 11.543 5.220 15.516 1.00 91.00 96 LYS A CA 1
ATOM 757 C C . LYS A 1 96 ? 11.574 3.704 15.302 1.00 91.00 96 LYS A C 1
ATOM 759 O O . LYS A 1 96 ? 12.659 3.140 15.216 1.00 91.00 96 LYS A O 1
ATOM 764 N N . TYR A 1 97 ? 10.414 3.051 15.246 1.00 87.81 97 TYR A N 1
ATOM 765 C CA . TYR A 1 97 ? 10.330 1.591 15.119 1.00 87.81 97 TYR A CA 1
ATOM 766 C C . TYR A 1 97 ? 10.580 1.092 13.695 1.00 87.81 97 TYR A C 1
ATOM 768 O O . TYR A 1 97 ? 11.151 0.021 13.531 1.00 87.81 97 TYR A O 1
ATOM 776 N N . THR A 1 98 ? 10.196 1.868 12.683 1.00 87.00 98 THR A N 1
ATOM 777 C CA . THR A 1 98 ? 10.393 1.502 11.267 1.00 87.00 98 THR A CA 1
ATOM 778 C C . THR A 1 98 ? 11.723 1.989 10.692 1.00 87.00 98 THR A C 1
ATOM 780 O O . THR A 1 98 ? 12.136 1.550 9.622 1.00 87.00 98 THR A O 1
ATOM 783 N N . GLY A 1 99 ? 12.392 2.936 11.359 1.00 87.88 99 GLY A N 1
ATOM 784 C CA . GLY A 1 99 ? 13.572 3.619 10.823 1.00 87.88 99 GLY A CA 1
ATOM 785 C C . GLY A 1 99 ? 13.268 4.547 9.639 1.00 87.88 99 GLY A C 1
ATOM 786 O O . GLY A 1 99 ? 14.195 5.037 8.996 1.00 87.88 99 GLY A O 1
ATOM 787 N N . ILE A 1 100 ? 11.988 4.793 9.334 1.00 89.94 100 ILE A N 1
ATOM 788 C CA . ILE A 1 100 ? 11.547 5.686 8.258 1.00 89.94 100 ILE A CA 1
ATOM 789 C C . ILE A 1 100 ? 11.637 7.138 8.741 1.00 89.94 100 ILE A C 1
ATOM 791 O O . ILE A 1 100 ? 11.375 7.447 9.906 1.00 89.94 100 ILE A O 1
ATOM 795 N N . GLY A 1 101 ? 11.988 8.055 7.836 1.00 89.81 101 GLY A N 1
ATOM 796 C CA . GLY A 1 101 ? 12.021 9.480 8.144 1.00 89.81 101 GLY A CA 1
ATOM 797 C C . GLY A 1 101 ? 10.655 9.989 8.611 1.00 89.81 101 GLY A C 1
ATOM 798 O O . GLY A 1 101 ? 9.623 9.652 8.038 1.00 89.81 101 GLY A O 1
ATOM 799 N N . TYR A 1 102 ? 10.649 10.851 9.626 1.00 87.94 102 TYR A N 1
ATOM 800 C CA . TYR A 1 102 ? 9.427 11.374 10.240 1.00 87.94 102 TYR A CA 1
ATOM 801 C C . TYR A 1 102 ? 8.412 11.923 9.215 1.00 87.94 102 TYR A C 1
ATOM 803 O O . TYR A 1 102 ? 7.247 11.529 9.188 1.00 87.94 102 TYR 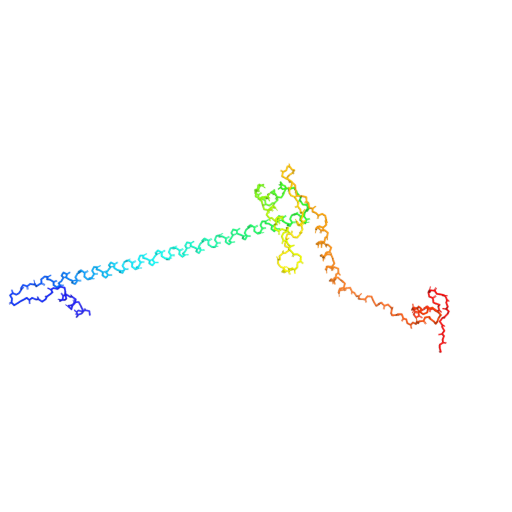A O 1
ATOM 811 N N . HIS A 1 103 ? 8.889 12.779 8.310 1.00 87.75 103 HIS A N 1
ATOM 812 C CA . HIS A 1 103 ? 8.062 13.378 7.264 1.00 87.75 103 HIS A CA 1
ATOM 813 C C . HIS A 1 103 ? 7.536 12.345 6.251 1.00 87.75 103 HIS A C 1
ATOM 815 O O . HIS A 1 103 ? 6.440 12.479 5.706 1.00 87.75 103 HIS A O 1
ATOM 821 N N . GLU A 1 104 ? 8.310 11.289 6.006 1.00 90.06 104 GLU A N 1
ATOM 822 C CA . GLU A 1 104 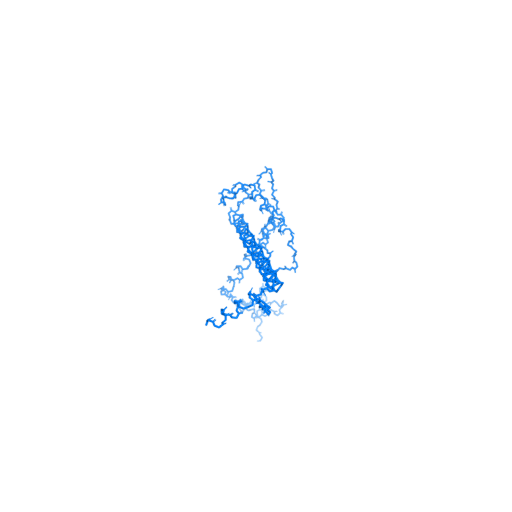? 7.919 10.211 5.106 1.00 90.06 104 GLU A CA 1
ATOM 823 C C . GLU A 1 104 ? 6.824 9.339 5.729 1.00 90.06 104 GLU A C 1
ATOM 825 O O . GLU A 1 104 ? 5.867 8.998 5.036 1.00 90.06 104 GLU A O 1
ATOM 830 N N . VAL A 1 105 ? 6.878 9.083 7.041 1.00 91.38 105 VAL A N 1
ATOM 831 C CA . VAL A 1 105 ? 5.795 8.410 7.777 1.00 91.38 105 VAL A CA 1
ATOM 832 C C . VAL A 1 105 ? 4.484 9.188 7.657 1.00 91.38 105 VAL A C 1
ATOM 834 O O . VAL A 1 105 ? 3.471 8.607 7.271 1.00 91.38 105 VAL A O 1
ATOM 837 N N . GLU A 1 106 ? 4.485 10.501 7.913 1.00 91.38 106 GLU A N 1
ATOM 838 C CA . GLU A 1 106 ? 3.274 11.327 7.768 1.00 91.38 106 GLU A CA 1
ATOM 839 C C . GLU A 1 106 ? 2.700 11.261 6.349 1.00 91.38 106 GLU A C 1
ATOM 841 O O . GLU A 1 106 ? 1.496 11.065 6.160 1.00 91.38 106 GLU A O 1
ATOM 846 N N . LYS A 1 107 ? 3.569 11.371 5.339 1.00 92.12 107 LYS A N 1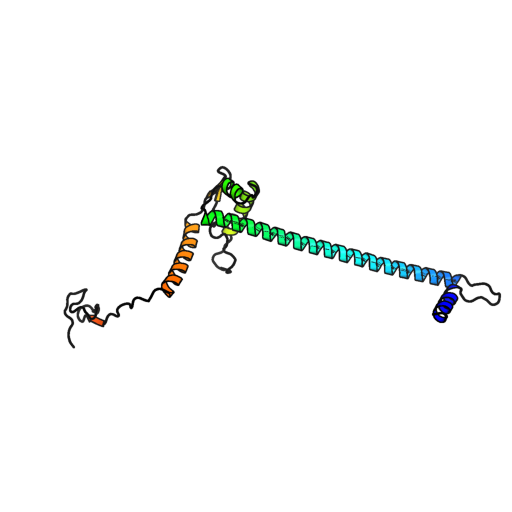
ATOM 847 C CA . LYS A 1 107 ? 3.176 11.287 3.932 1.00 92.12 107 LYS A CA 1
ATOM 848 C C . LYS A 1 107 ? 2.558 9.929 3.590 1.00 92.12 107 LYS A C 1
ATOM 850 O O . LYS A 1 107 ? 1.519 9.886 2.931 1.00 92.12 107 LYS A O 1
ATOM 855 N N . LEU A 1 108 ? 3.177 8.831 4.030 1.00 91.19 108 LEU A N 1
ATOM 856 C CA . LEU A 1 108 ? 2.682 7.472 3.793 1.00 91.19 108 LEU A CA 1
ATOM 857 C C . LEU A 1 108 ? 1.332 7.238 4.481 1.00 91.19 108 LEU A C 1
ATOM 859 O O . LEU A 1 108 ? 0.431 6.660 3.871 1.00 91.19 108 LEU A O 1
ATOM 863 N N . LEU A 1 109 ? 1.160 7.738 5.705 1.00 90.56 109 LEU A N 1
ATOM 864 C CA . LEU A 1 109 ? -0.093 7.632 6.453 1.00 90.56 109 LEU A CA 1
ATOM 865 C C . LEU A 1 109 ? -1.231 8.412 5.800 1.00 90.56 109 LEU A C 1
ATOM 867 O O . LEU A 1 109 ? -2.330 7.878 5.655 1.00 90.56 109 LEU A O 1
ATOM 871 N N . LEU A 1 110 ? -0.978 9.648 5.364 1.00 89.62 110 LEU A N 1
ATOM 872 C CA . LEU A 1 110 ? -1.970 10.441 4.635 1.00 89.62 110 LEU A CA 1
ATOM 873 C C . LEU A 1 110 ? -2.412 9.739 3.347 1.00 89.62 110 LEU A C 1
ATOM 875 O O . LEU A 1 110 ? -3.605 9.699 3.040 1.00 89.62 110 LEU A O 1
ATOM 879 N N . ASP A 1 111 ? -1.470 9.140 2.618 1.00 88.69 111 ASP A N 1
ATOM 880 C CA . ASP A 1 111 ? -1.766 8.382 1.403 1.00 88.69 111 ASP A CA 1
ATOM 881 C C . ASP A 1 111 ? -2.592 7.112 1.693 1.00 88.69 111 ASP A C 1
ATOM 883 O O . ASP A 1 111 ? -3.551 6.799 0.978 1.00 88.69 111 ASP A O 1
ATOM 887 N N . MET A 1 112 ? -2.288 6.411 2.790 1.00 87.69 112 MET A N 1
ATOM 888 C CA . MET A 1 112 ? -3.057 5.253 3.263 1.00 87.69 112 MET A CA 1
ATOM 889 C C . MET A 1 112 ? -4.487 5.629 3.683 1.00 87.69 112 MET A C 1
ATOM 891 O O . MET A 1 112 ? -5.435 4.942 3.297 1.00 87.69 112 MET A O 1
ATOM 895 N N . ILE A 1 113 ? -4.663 6.730 4.423 1.00 87.12 113 ILE A N 1
ATOM 896 C CA . ILE A 1 113 ? -5.979 7.245 4.844 1.00 87.12 113 ILE A CA 1
ATOM 897 C C . ILE A 1 113 ? -6.800 7.680 3.625 1.00 87.12 113 ILE A C 1
ATOM 899 O O . ILE A 1 113 ? -7.970 7.327 3.487 1.00 87.12 113 ILE A O 1
ATOM 903 N N . LYS A 1 114 ? -6.193 8.401 2.679 1.00 86.19 114 LYS A N 1
ATOM 904 C CA . LYS A 1 114 ? -6.877 8.779 1.438 1.00 86.19 114 LYS A CA 1
ATOM 905 C C . LYS A 1 114 ? -7.332 7.540 0.667 1.00 86.19 114 LYS A C 1
ATOM 907 O O . LYS A 1 114 ? -8.484 7.461 0.241 1.00 86.19 114 LYS A O 1
ATOM 912 N N . SER A 1 115 ? -6.466 6.536 0.564 1.00 81.75 115 SER A N 1
ATOM 913 C CA . SER A 1 115 ? -6.783 5.262 -0.085 1.00 81.75 115 SER A CA 1
ATOM 914 C C . SER A 1 115 ? -7.907 4.492 0.625 1.00 81.75 115 SER A C 1
ATOM 916 O O . SER A 1 115 ? -8.706 3.836 -0.043 1.00 81.75 115 SER A O 1
ATOM 918 N N . SER A 1 116 ? -8.024 4.595 1.956 1.00 77.31 116 SER A N 1
ATOM 919 C CA . SER A 1 116 ? -9.085 3.929 2.727 1.00 77.31 116 SER A CA 1
ATOM 920 C C . SER A 1 116 ? -10.471 4.559 2.518 1.00 77.31 116 SER A C 1
ATOM 922 O O . SER A 1 116 ? -11.483 3.853 2.516 1.00 77.31 116 SER A O 1
ATOM 924 N N . THR A 1 117 ? -10.544 5.875 2.290 1.00 72.62 117 THR A N 1
ATOM 925 C CA . THR A 1 117 ? -11.829 6.578 2.090 1.00 72.62 117 THR A CA 1
ATOM 926 C C . THR A 1 117 ? -12.537 6.209 0.786 1.00 72.62 117 THR A C 1
ATOM 928 O O . THR A 1 117 ? -13.766 6.209 0.728 1.00 72.62 117 THR A O 1
ATOM 931 N N . HIS A 1 118 ? -11.790 5.816 -0.248 1.00 65.12 118 HIS A N 1
ATOM 932 C CA . HIS A 1 118 ? -12.345 5.471 -1.559 1.00 65.12 118 HIS A CA 1
ATOM 933 C C . HIS A 1 118 ? -12.832 4.013 -1.678 1.00 65.12 118 HIS A C 1
ATOM 935 O O . HIS A 1 118 ? -13.227 3.580 -2.765 1.00 65.12 118 HIS A O 1
ATOM 941 N N . ILE A 1 119 ? -12.857 3.250 -0.579 1.00 62.97 119 ILE A N 1
ATOM 942 C CA . ILE A 1 119 ? -13.349 1.866 -0.558 1.00 62.97 119 ILE A CA 1
ATOM 943 C C . ILE A 1 119 ? -14.883 1.866 -0.728 1.00 62.97 119 ILE A C 1
ATOM 945 O O . ILE A 1 119 ? -15.644 1.983 0.237 1.00 62.97 119 ILE A O 1
ATOM 949 N N . LYS A 1 120 ? -15.356 1.748 -1.979 1.00 54.34 120 LYS A N 1
ATOM 950 C CA . LYS A 1 120 ? -16.784 1.598 -2.319 1.00 54.34 120 LYS A CA 1
ATOM 951 C C . LYS A 1 120 ? -17.304 0.237 -1.838 1.00 54.34 120 LYS A C 1
ATOM 953 O O . LYS A 1 120 ? -16.723 -0.799 -2.151 1.00 54.34 120 LYS A O 1
ATOM 958 N N . SER A 1 121 ? -18.434 0.231 -1.125 1.00 53.91 121 SER A N 1
ATOM 959 C CA . SER A 1 121 ? -18.992 -0.950 -0.439 1.00 53.91 121 SER A CA 1
ATOM 960 C C . SER A 1 121 ? -19.519 -2.074 -1.349 1.00 53.91 121 SER A C 1
ATOM 962 O O . SER A 1 121 ? -19.939 -3.105 -0.834 1.00 53.91 121 SER A O 1
ATOM 964 N N . GLY A 1 122 ? -19.509 -1.904 -2.676 1.00 49.47 122 GLY A N 1
ATOM 965 C CA . GLY A 1 122 ? -20.199 -2.800 -3.615 1.00 49.47 122 GLY A CA 1
ATOM 966 C C . GLY A 1 122 ? -19.340 -3.850 -4.327 1.00 49.47 122 GLY A C 1
ATOM 967 O O . GLY A 1 122 ? -19.899 -4.736 -4.963 1.00 49.47 122 GLY A O 1
ATOM 968 N N . TYR A 1 123 ? -18.006 -3.785 -4.259 1.00 42.38 123 TYR A N 1
ATOM 969 C CA . TYR A 1 123 ? -17.149 -4.732 -4.987 1.00 42.38 123 TYR A CA 1
ATOM 970 C C . TYR A 1 123 ? -15.893 -5.066 -4.180 1.00 42.38 123 TYR A C 1
ATOM 972 O O . TYR A 1 123 ? -14.825 -4.477 -4.351 1.00 42.38 123 TYR A O 1
ATOM 980 N N . ILE A 1 124 ? -16.030 -6.015 -3.253 1.00 44.75 124 ILE A N 1
ATOM 981 C CA . ILE A 1 124 ? -14.913 -6.522 -2.453 1.00 44.75 124 ILE A CA 1
ATOM 982 C C . ILE A 1 124 ? -14.102 -7.478 -3.335 1.00 44.75 124 ILE A C 1
ATOM 984 O O . ILE A 1 124 ? -14.278 -8.695 -3.298 1.00 44.75 124 ILE A O 1
ATOM 988 N N . LYS A 1 125 ? -13.185 -6.940 -4.149 1.00 42.53 125 LYS A N 1
ATOM 989 C CA . LYS A 1 125 ? -12.053 -7.748 -4.616 1.00 42.53 125 LYS A CA 1
ATOM 990 C C . LYS A 1 125 ? -11.250 -8.133 -3.369 1.00 42.53 125 LYS A C 1
ATOM 992 O O . LYS A 1 125 ? -10.912 -7.280 -2.553 1.00 42.53 125 LYS A O 1
ATOM 997 N N . LYS A 1 126 ? -10.956 -9.427 -3.228 1.00 46.81 126 LYS A N 1
ATOM 998 C CA . LYS A 1 126 ? -10.295 -10.080 -2.077 1.00 46.81 126 LYS A CA 1
ATOM 999 C C . LYS A 1 126 ? -8.944 -9.449 -1.668 1.00 46.81 126 LYS A C 1
ATOM 1001 O O . LYS A 1 126 ? -8.406 -9.787 -0.623 1.00 46.81 126 LYS A O 1
ATOM 1006 N N . THR A 1 127 ? -8.406 -8.534 -2.476 1.00 43.53 127 THR A N 1
ATOM 1007 C CA . THR A 1 127 ? -7.121 -7.844 -2.305 1.00 43.53 127 THR A CA 1
ATOM 1008 C C . THR A 1 127 ? -7.233 -6.357 -1.922 1.00 43.53 127 THR A C 1
ATOM 1010 O O . THR A 1 127 ? -6.219 -5.766 -1.557 1.00 43.53 127 THR A O 1
ATOM 1013 N N . THR A 1 128 ? -8.425 -5.739 -1.952 1.00 48.44 128 THR A N 1
ATOM 1014 C CA . THR A 1 128 ? -8.592 -4.264 -1.937 1.00 48.44 128 THR A CA 1
ATOM 1015 C C . THR A 1 128 ? -9.006 -3.648 -0.593 1.00 48.44 128 THR A C 1
ATOM 1017 O O . THR A 1 128 ? -9.459 -2.508 -0.562 1.00 48.44 128 THR A O 1
ATOM 1020 N N . ASN A 1 129 ? -8.861 -4.359 0.529 1.00 62.19 129 ASN A N 1
ATOM 1021 C CA . ASN A 1 129 ? -9.272 -3.851 1.848 1.00 62.19 129 ASN A CA 1
ATOM 1022 C C . ASN A 1 129 ? -8.118 -3.779 2.864 1.00 62.19 129 ASN A C 1
ATOM 1024 O O . ASN A 1 129 ? -8.338 -3.963 4.056 1.00 62.19 129 ASN A O 1
ATOM 1028 N N . ARG A 1 130 ? -6.874 -3.550 2.412 1.00 67.19 130 ARG A N 1
ATOM 1029 C CA . ARG A 1 130 ? -5.701 -3.516 3.311 1.00 67.19 130 ARG A CA 1
ATOM 1030 C C . ARG A 1 130 ? -5.777 -2.375 4.331 1.00 67.19 130 ARG A C 1
ATOM 1032 O O . ARG A 1 130 ? -5.511 -2.590 5.500 1.00 67.19 130 ARG A O 1
ATOM 1039 N N . TYR A 1 131 ? -6.240 -1.194 3.922 1.00 76.50 131 TYR A N 1
ATOM 1040 C CA . TYR A 1 131 ? -6.320 -0.012 4.793 1.00 76.50 131 TYR A CA 1
ATOM 1041 C C . TYR A 1 131 ? -7.709 0.211 5.411 1.00 76.50 131 TYR A C 1
ATOM 1043 O O . TYR A 1 131 ? -8.017 1.318 5.844 1.00 76.50 131 TYR A O 1
ATOM 1051 N N . ALA A 1 132 ? -8.557 -0.824 5.472 1.00 75.06 132 ALA A N 1
ATOM 1052 C CA . ALA A 1 132 ? -9.909 -0.743 6.042 1.00 75.06 132 ALA A CA 1
ATOM 1053 C C . ALA A 1 132 ? -9.929 -0.169 7.465 1.00 75.06 132 ALA A C 1
ATOM 1055 O O . ALA A 1 132 ? -10.801 0.623 7.808 1.00 75.06 132 ALA A O 1
ATOM 1056 N N . TYR A 1 133 ? -8.932 -0.558 8.264 1.00 74.69 133 TYR A N 1
ATOM 1057 C CA . TYR A 1 133 ? -8.731 -0.114 9.644 1.00 74.69 133 TYR A CA 1
ATOM 1058 C C . TYR A 1 133 ? -8.518 1.396 9.775 1.00 74.69 133 TYR A C 1
ATOM 1060 O O . TYR A 1 133 ? -8.773 1.966 10.829 1.00 74.69 133 TYR A O 1
ATOM 1068 N N . LEU A 1 134 ? -8.076 2.049 8.699 1.00 82.56 134 LEU A N 1
ATOM 1069 C CA . LEU A 1 134 ? -7.845 3.489 8.643 1.00 82.56 134 LEU A CA 1
ATOM 1070 C C . LEU A 1 134 ? -9.021 4.238 8.015 1.00 82.56 134 LEU A C 1
ATOM 1072 O O . LEU A 1 134 ? -8.893 5.417 7.681 1.00 82.56 134 LEU A O 1
ATOM 1076 N N . LYS A 1 135 ? -10.159 3.575 7.781 1.00 81.44 135 LYS A N 1
ATOM 1077 C CA . LYS A 1 135 ? -11.346 4.239 7.245 1.00 81.44 135 LYS A CA 1
ATOM 1078 C C . LYS A 1 135 ? -11.801 5.313 8.232 1.00 81.44 135 LYS A C 1
ATOM 1080 O O . LYS A 1 135 ? -12.017 5.020 9.401 1.00 81.44 135 LYS A O 1
ATOM 1085 N N . ASN A 1 136 ? -11.935 6.544 7.742 1.00 81.62 136 ASN A N 1
ATOM 1086 C CA . ASN A 1 136 ? -12.246 7.740 8.535 1.00 81.62 136 ASN A CA 1
ATOM 1087 C C . ASN A 1 136 ? -11.209 8.091 9.620 1.00 81.62 136 ASN A C 1
ATOM 1089 O O . ASN A 1 136 ? -11.496 8.926 10.477 1.00 81.62 136 ASN A O 1
ATOM 1093 N N . ALA A 1 137 ? -10.018 7.485 9.601 1.00 85.38 137 ALA A N 1
ATOM 1094 C CA . ALA A 1 137 ? -8.938 7.928 10.469 1.00 85.38 137 ALA A CA 1
ATOM 1095 C C . ALA A 1 137 ? -8.478 9.334 10.054 1.00 85.38 137 ALA A C 1
ATOM 1097 O O . ALA A 1 137 ? -8.536 9.696 8.876 1.00 85.38 137 ALA A O 1
ATOM 1098 N N . SER A 1 138 ? -8.007 10.127 11.012 1.00 86.81 138 SER A N 1
ATOM 1099 C CA . SER A 1 138 ? -7.422 11.440 10.746 1.00 86.81 138 SER A CA 1
ATOM 1100 C C . SER A 1 138 ? -6.026 11.539 11.345 1.00 86.81 138 SER A C 1
ATOM 1102 O O . SER A 1 138 ? -5.761 11.018 12.425 1.00 86.81 138 SER A O 1
ATOM 1104 N N . LEU A 1 139 ? -5.121 12.202 10.627 1.00 88.50 139 LEU A N 1
ATOM 1105 C CA . LEU A 1 139 ? -3.797 12.539 11.132 1.00 88.50 139 LEU A CA 1
ATOM 1106 C C . LEU A 1 139 ? -3.829 13.982 11.633 1.00 88.50 139 LEU A C 1
ATOM 1108 O O . LEU A 1 139 ? -4.134 14.898 10.866 1.00 88.50 139 LEU A O 1
ATOM 1112 N N . ASN A 1 140 ? -3.524 14.186 12.910 1.00 86.38 140 ASN A N 1
ATOM 1113 C CA . ASN A 1 140 ? -3.369 15.522 13.463 1.00 86.38 140 ASN A CA 1
ATOM 1114 C C . ASN A 1 140 ? -1.912 15.965 13.299 1.00 86.38 140 ASN A C 1
ATOM 1116 O O . ASN A 1 140 ? -1.022 15.431 13.954 1.00 86.38 140 ASN A O 1
ATOM 1120 N N . LEU A 1 141 ? -1.677 16.947 12.429 1.00 83.19 141 LEU A N 1
ATOM 1121 C CA . LEU A 1 141 ? -0.338 17.468 12.135 1.00 83.19 141 LEU A CA 1
ATOM 1122 C C . LEU A 1 141 ? 0.253 18.308 13.276 1.00 83.19 141 LEU A C 1
ATOM 1124 O O . LEU A 1 141 ? 1.454 18.524 13.293 1.00 83.19 141 LEU A O 1
ATOM 1128 N N . ASN A 1 142 ? -0.568 18.773 14.223 1.00 82.44 142 ASN A N 1
ATOM 1129 C CA . ASN A 1 142 ? -0.087 19.547 15.370 1.00 82.44 142 ASN A CA 1
ATOM 1130 C C . ASN A 1 142 ? 0.354 18.640 16.522 1.00 82.44 142 ASN A C 1
ATOM 1132 O O . ASN A 1 142 ? 1.284 18.970 17.248 1.00 82.44 142 ASN A O 1
ATOM 1136 N N . THR A 1 143 ? -0.344 17.518 16.718 1.00 84.44 143 THR A N 1
ATOM 1137 C CA . THR A 1 143 ? -0.026 16.550 17.780 1.00 84.44 143 THR A CA 1
ATOM 1138 C C . THR A 1 143 ? 0.766 15.356 17.272 1.00 84.44 143 THR A C 1
ATOM 1140 O O . THR A 1 143 ? 1.207 14.551 18.082 1.00 84.44 143 THR A O 1
ATOM 1143 N N . HIS A 1 144 ? 0.965 15.240 15.955 1.00 86.00 144 HIS A N 1
ATOM 1144 C CA . HIS A 1 144 ? 1.729 14.161 15.331 1.00 86.00 144 HIS A CA 1
ATOM 1145 C C . HIS A 1 144 ? 1.172 12.770 15.690 1.00 86.00 144 HIS A C 1
ATOM 1147 O O . HIS A 1 144 ? 1.890 11.804 15.954 1.00 86.00 144 HIS A O 1
ATOM 1153 N N . GLU A 1 145 ? -0.158 12.679 15.715 1.00 87.50 145 GLU A N 1
ATOM 1154 C CA . GLU A 1 145 ? -0.889 11.489 16.142 1.00 87.50 145 GLU A CA 1
ATOM 1155 C C . GLU A 1 145 ? -2.006 11.130 15.168 1.00 87.50 145 GLU A C 1
ATOM 1157 O O . GLU A 1 145 ? -2.731 11.987 14.649 1.00 87.50 145 GLU A O 1
ATOM 1162 N N . ILE A 1 146 ? -2.163 9.827 14.954 1.00 88.25 146 ILE A N 1
ATOM 1163 C CA . ILE A 1 146 ? -3.251 9.244 14.181 1.00 88.25 146 ILE A CA 1
ATOM 1164 C C . ILE A 1 146 ? -4.426 8.984 15.121 1.00 88.25 146 ILE A C 1
ATOM 1166 O O . ILE A 1 146 ? -4.325 8.206 16.072 1.00 88.25 146 ILE A O 1
ATOM 1170 N N . LYS A 1 147 ? -5.578 9.572 14.810 1.00 87.62 147 LYS A N 1
ATOM 1171 C CA . LYS A 1 147 ? -6.848 9.268 15.462 1.00 87.62 147 LYS A CA 1
ATOM 1172 C C . LYS A 1 147 ? -7.614 8.250 14.624 1.00 87.62 147 LYS A C 1
ATOM 1174 O O . LYS A 1 147 ? -8.063 8.555 13.521 1.00 87.62 147 LYS A O 1
ATOM 1179 N N . LEU A 1 148 ? -7.763 7.042 15.157 1.00 84.44 148 LEU A N 1
ATOM 1180 C CA . LEU A 1 148 ? -8.527 5.965 14.526 1.00 84.44 148 LEU A CA 1
ATOM 1181 C C . LEU A 1 148 ? -10.031 6.127 14.802 1.00 84.44 148 LEU A C 1
ATOM 1183 O O . LEU A 1 148 ? -10.430 6.533 15.895 1.00 84.44 148 LEU A O 1
ATOM 1187 N N . ASP A 1 149 ? -10.871 5.792 13.820 1.00 79.88 149 ASP A N 1
ATOM 1188 C CA . ASP A 1 149 ? -12.322 5.706 14.011 1.00 79.88 149 ASP A CA 1
ATOM 1189 C C . ASP A 1 149 ? -12.668 4.380 14.707 1.00 79.88 149 ASP A C 1
ATOM 1191 O O . ASP A 1 149 ? -12.480 3.297 14.147 1.00 79.88 149 ASP A O 1
ATOM 1195 N N . ALA A 1 150 ? -13.211 4.468 15.923 1.00 68.50 150 ALA A N 1
ATOM 1196 C CA . ALA A 1 150 ? -13.602 3.311 16.727 1.00 68.50 150 ALA A CA 1
ATOM 1197 C C . ALA A 1 150 ? -14.613 2.391 16.012 1.00 68.50 150 ALA A C 1
ATOM 1199 O O . ALA A 1 150 ? -14.650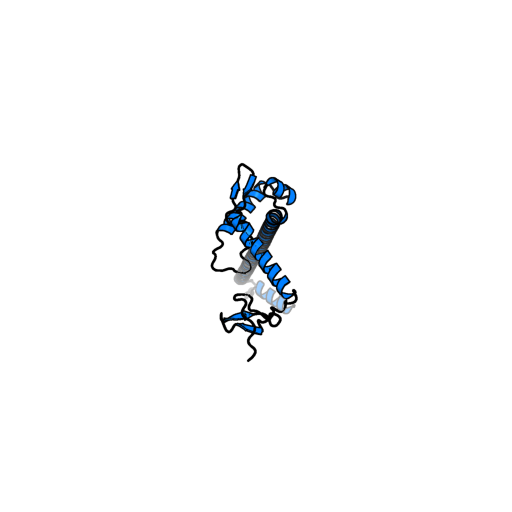 1.185 16.254 1.00 68.50 150 ALA A O 1
ATOM 1200 N N . LYS A 1 151 ? -15.436 2.927 15.100 1.00 66.75 151 LYS A N 1
ATOM 1201 C CA . LYS A 1 151 ? -16.392 2.113 14.330 1.00 66.75 151 LYS A CA 1
ATOM 1202 C C . LYS A 1 151 ? -15.699 1.311 13.225 1.00 66.75 151 LYS A C 1
ATOM 1204 O O . LYS A 1 151 ? -16.124 0.197 12.909 1.00 66.75 151 LYS A O 1
ATOM 1209 N N . ALA A 1 152 ? -14.628 1.852 12.646 1.00 62.88 152 ALA A N 1
ATOM 1210 C CA . ALA A 1 152 ? -13.845 1.168 11.622 1.00 62.88 152 ALA A CA 1
ATOM 1211 C C . ALA A 1 152 ? -12.988 0.044 12.222 1.00 62.88 152 ALA A C 1
ATOM 1213 O O . ALA A 1 152 ? -12.923 -1.036 11.638 1.00 62.88 152 ALA A O 1
ATOM 1214 N N . SER A 1 153 ? -12.403 0.251 13.408 1.00 57.81 153 SER A N 1
ATOM 1215 C CA . SER A 1 153 ? -11.620 -0.784 14.098 1.00 57.81 153 SER A CA 1
ATOM 1216 C C . SER A 1 153 ? -12.476 -1.975 14.532 1.00 57.81 153 SER A C 1
ATOM 1218 O O . SER A 1 153 ? -12.083 -3.119 14.310 1.00 57.81 153 SER A O 1
ATOM 1220 N N . ASN A 1 154 ? -13.665 -1.713 15.086 1.00 54.72 154 ASN A N 1
ATOM 1221 C CA . ASN A 1 154 ? -14.538 -2.765 15.612 1.00 54.72 154 ASN A CA 1
ATOM 1222 C C . ASN A 1 154 ? -15.073 -3.651 14.485 1.00 54.72 154 ASN A C 1
ATOM 1224 O O . ASN A 1 154 ? -14.928 -4.860 14.534 1.00 54.72 154 ASN A O 1
ATOM 1228 N N . THR A 1 155 ? -15.550 -3.069 13.381 1.00 59.25 155 THR A N 1
ATOM 1229 C CA . THR A 1 155 ? -16.121 -3.866 12.277 1.00 59.25 155 THR A CA 1
ATOM 1230 C C . THR A 1 155 ? -15.142 -4.812 11.578 1.00 59.25 155 THR A C 1
ATOM 1232 O O . THR A 1 155 ? -15.597 -5.735 10.900 1.00 59.25 155 THR A O 1
ATOM 1235 N N . VAL A 1 156 ? -13.825 -4.604 11.686 1.00 58.94 156 VAL A N 1
ATOM 1236 C CA . VAL A 1 156 ? -12.831 -5.535 11.128 1.00 58.94 156 VAL A CA 1
ATOM 1237 C C . VAL A 1 156 ? -12.386 -6.559 12.172 1.00 58.94 156 VAL A C 1
ATOM 1239 O O . VAL A 1 156 ? -12.335 -7.742 11.837 1.00 58.94 156 VAL A O 1
ATOM 1242 N N . LEU A 1 157 ? -12.148 -6.147 13.424 1.00 56.91 157 LEU A N 1
ATOM 1243 C CA . LEU A 1 157 ? -11.845 -7.083 14.514 1.00 56.91 157 LEU A CA 1
ATOM 1244 C C . LEU A 1 157 ? -13.008 -8.049 14.771 1.00 56.91 157 LEU A C 1
ATOM 1246 O O . LEU A 1 157 ? -12.775 -9.247 14.887 1.00 56.91 157 LEU A O 1
ATOM 1250 N N . ASP A 1 158 ? -14.245 -7.549 14.774 1.00 56.28 158 ASP A N 1
ATOM 1251 C CA . ASP A 1 158 ? -15.460 -8.343 14.976 1.00 56.28 158 ASP A CA 1
ATOM 1252 C C . ASP A 1 158 ? -15.604 -9.391 13.869 1.00 56.28 158 ASP A C 1
ATOM 1254 O O . ASP A 1 158 ? -15.833 -10.559 14.146 1.00 56.28 158 ASP A O 1
ATOM 1258 N N . LYS A 1 159 ? -15.339 -9.026 12.606 1.00 62.03 159 LYS A N 1
ATOM 1259 C CA . LYS A 1 159 ? -15.379 -9.979 11.482 1.00 62.03 159 LYS A CA 1
ATOM 1260 C C . LYS A 1 159 ? -14.298 -11.052 11.565 1.00 62.03 159 LYS A C 1
ATOM 1262 O O . LYS A 1 159 ? -14.533 -12.179 11.133 1.00 62.03 159 LYS A O 1
ATOM 1267 N N . VAL A 1 160 ? -13.109 -10.709 12.064 1.00 62.69 160 VAL A N 1
ATOM 1268 C CA . VAL A 1 160 ? -12.034 -11.687 12.286 1.00 62.69 160 VAL A CA 1
ATOM 1269 C C . VAL A 1 160 ? -12.380 -12.588 13.471 1.00 62.69 160 VAL A C 1
ATOM 1271 O O . VAL A 1 160 ? -12.198 -13.799 13.369 1.00 62.69 160 VAL A O 1
ATOM 1274 N N . GLY A 1 161 ? -12.938 -12.026 14.545 1.00 57.78 161 GLY A N 1
ATOM 1275 C CA . GLY A 1 161 ? -13.455 -12.766 15.694 1.00 57.78 161 GLY A CA 1
ATOM 1276 C C . GLY A 1 161 ? -14.568 -13.735 15.302 1.00 57.78 161 GLY A C 1
ATOM 1277 O O . GLY A 1 161 ? -14.485 -14.915 15.621 1.00 57.78 161 GLY A O 1
ATOM 1278 N N . ASP A 1 162 ? -15.547 -13.285 14.521 1.00 59.25 162 ASP A N 1
ATOM 1279 C CA . ASP A 1 162 ? -16.646 -14.106 14.007 1.00 59.25 162 ASP A CA 1
ATOM 1280 C C . ASP A 1 162 ? -16.142 -15.211 13.072 1.00 59.25 162 ASP A C 1
ATOM 1282 O O . ASP A 1 162 ? -16.599 -16.352 13.142 1.00 59.25 162 ASP A O 1
ATOM 1286 N N . ALA A 1 163 ? -15.163 -14.911 12.212 1.00 60.88 163 ALA A N 1
ATOM 1287 C CA . ALA A 1 163 ? -14.556 -15.912 11.341 1.00 60.88 163 ALA A CA 1
ATOM 1288 C C . ALA A 1 163 ? -13.783 -16.967 12.145 1.00 60.88 163 ALA A C 1
ATOM 1290 O O . ALA A 1 163 ? -13.956 -18.163 11.892 1.00 60.88 163 ALA A O 1
ATOM 1291 N N . ALA A 1 164 ? -12.980 -16.542 13.125 1.00 60.44 164 ALA A N 1
ATOM 1292 C CA . ALA A 1 164 ? -12.238 -17.428 14.018 1.00 60.44 164 ALA A CA 1
ATOM 1293 C C . ALA A 1 164 ? -13.186 -18.295 14.857 1.00 60.44 164 ALA A C 1
ATOM 1295 O O . ALA A 1 164 ? -13.002 -19.511 14.923 1.00 60.44 164 ALA A O 1
ATOM 1296 N N . ASN A 1 165 ? -14.248 -17.701 15.402 1.00 60.59 165 ASN A N 1
ATOM 1297 C CA . ASN A 1 165 ? -15.291 -18.413 16.132 1.00 60.59 165 ASN A CA 1
ATOM 1298 C C . ASN A 1 165 ? -16.036 -19.399 15.228 1.00 60.59 165 ASN A C 1
ATOM 1300 O O . ASN A 1 165 ? -16.257 -20.527 15.641 1.00 60.59 165 ASN A O 1
ATOM 1304 N N . SER A 1 166 ? -16.320 -19.061 13.965 1.00 67.31 166 SER A N 1
ATOM 1305 C CA . SER A 1 166 ? -16.957 -20.009 13.033 1.00 67.31 166 SER A CA 1
ATOM 1306 C C . SER A 1 166 ? -16.067 -21.214 12.692 1.00 67.31 166 SER A C 1
ATOM 1308 O O . SER A 1 166 ? -16.566 -22.310 12.425 1.00 67.31 166 SER A O 1
ATOM 1310 N N . VAL A 1 167 ? -14.742 -21.027 12.688 1.00 68.25 167 VAL A N 1
ATOM 1311 C CA . VAL A 1 167 ? -13.780 -22.120 12.501 1.00 68.25 167 VAL A CA 1
ATOM 1312 C C . VAL A 1 167 ? -13.722 -22.966 13.767 1.00 68.25 167 VAL A C 1
ATOM 1314 O O . VAL A 1 167 ? -13.803 -24.187 13.669 1.00 68.25 167 VAL A O 1
ATOM 1317 N N . LEU A 1 168 ? -13.658 -22.343 14.943 1.00 63.75 168 LEU A N 1
ATOM 1318 C CA . LEU A 1 168 ? -13.714 -23.046 16.225 1.00 63.75 168 LEU A CA 1
ATOM 1319 C C . LEU A 1 168 ? -15.029 -23.828 16.387 1.00 63.75 168 LEU A C 1
ATOM 1321 O O . LEU A 1 168 ? -14.988 -24.990 16.781 1.00 63.75 168 LEU A O 1
ATOM 1325 N N . ASP A 1 169 ? -16.164 -23.270 15.968 1.00 63.53 169 ASP A N 1
ATOM 1326 C CA . ASP A 1 169 ? -17.480 -23.924 15.976 1.00 63.53 169 ASP A CA 1
ATOM 1327 C C . ASP A 1 169 ? -17.559 -25.129 15.027 1.00 63.53 169 ASP A C 1
ATOM 1329 O O . ASP A 1 169 ? -18.342 -26.052 15.261 1.00 63.53 169 ASP A O 1
ATOM 1333 N N . ARG A 1 170 ? -16.741 -25.173 13.964 1.00 63.59 170 ARG A N 1
ATOM 1334 C CA . ARG A 1 170 ? -16.625 -26.364 13.099 1.00 63.59 170 ARG A CA 1
ATOM 1335 C C . ARG A 1 170 ? -15.872 -27.514 13.763 1.00 63.59 170 ARG A C 1
ATOM 1337 O O . ARG A 1 170 ? -16.095 -28.659 13.377 1.00 63.59 170 ARG A O 1
ATOM 1344 N N . PHE A 1 171 ? -14.993 -27.216 14.717 1.00 67.06 171 PHE A N 1
ATOM 1345 C CA . PHE A 1 171 ? -14.223 -28.213 15.466 1.00 67.06 171 PHE A CA 1
ATOM 1346 C C . PHE A 1 171 ? -14.798 -28.491 16.858 1.00 67.06 171 PHE A C 1
ATOM 1348 O O . PHE A 1 171 ? -14.434 -29.488 17.482 1.00 67.06 171 PHE A O 1
ATOM 1355 N N . ALA A 1 172 ? -15.720 -27.657 17.338 1.00 59.88 172 ALA A N 1
ATOM 1356 C CA . ALA A 1 172 ? -16.487 -27.937 18.534 1.00 59.88 172 ALA A CA 1
ATOM 1357 C C . ALA A 1 172 ? -17.431 -29.127 18.267 1.00 59.88 172 ALA A C 1
ATOM 1359 O O . ALA A 1 172 ? -18.173 -29.117 17.278 1.00 59.88 172 ALA A O 1
ATOM 1360 N N . PRO A 1 173 ? -17.449 -30.163 19.129 1.00 54.34 173 PRO A N 1
ATOM 1361 C CA . PRO A 1 173 ? -18.445 -31.216 19.024 1.00 54.34 173 PRO A CA 1
ATOM 1362 C C . PRO A 1 173 ? -19.819 -30.561 19.137 1.00 54.34 173 PRO A C 1
ATOM 1364 O O . PRO A 1 173 ? -20.127 -29.928 20.150 1.00 54.34 173 PRO A O 1
ATOM 1367 N N . LYS A 1 174 ? -20.632 -30.674 18.077 1.00 59.59 174 LYS A N 1
ATOM 1368 C CA . LYS A 1 174 ? -22.019 -30.203 18.085 1.00 59.59 174 LYS A CA 1
ATOM 1369 C C . LYS A 1 174 ? -22.685 -30.809 19.313 1.00 59.59 174 LYS A C 1
ATOM 1371 O O . LYS A 1 174 ? -22.935 -32.011 19.333 1.00 59.59 174 LYS A O 1
ATOM 1376 N N . LYS A 1 175 ? -22.959 -29.991 20.336 1.00 57.34 175 LYS A N 1
ATOM 1377 C CA . LYS A 1 175 ? -23.861 -30.397 21.412 1.00 57.34 175 LYS A CA 1
ATOM 1378 C C . LYS A 1 175 ? -25.140 -30.828 20.716 1.00 57.34 175 LYS A C 1
ATOM 1380 O O . LYS A 1 175 ? -25.745 -30.019 20.013 1.00 57.34 175 LYS A O 1
ATOM 1385 N N . GLU A 1 176 ? -25.491 -32.102 20.849 1.00 53.19 176 GLU A N 1
ATOM 1386 C CA . GLU A 1 176 ? -26.783 -32.600 20.411 1.00 53.19 176 GLU A CA 1
ATOM 1387 C C . GLU A 1 176 ? -27.828 -31.703 21.061 1.00 53.19 176 GLU A C 1
ATOM 1389 O O . GLU A 1 176 ? -28.009 -31.707 22.278 1.00 53.19 176 GLU A O 1
ATOM 1394 N N . ILE A 1 177 ? -28.441 -30.839 20.254 1.00 58.91 177 ILE A N 1
ATOM 1395 C CA . ILE A 1 177 ? -29.570 -30.039 20.696 1.00 58.91 177 ILE A CA 1
ATOM 1396 C C . ILE A 1 177 ? -30.638 -31.084 21.023 1.00 58.91 177 ILE A C 1
ATOM 1398 O O . ILE A 1 177 ? -31.039 -31.806 20.104 1.00 58.91 177 ILE A O 1
ATOM 1402 N N . PRO A 1 178 ? -31.046 -31.243 22.297 1.00 57.84 178 PRO A N 1
ATOM 1403 C CA . PRO A 1 178 ? -32.004 -32.274 22.654 1.00 57.84 178 PRO A CA 1
ATOM 1404 C C . PRO A 1 178 ? -33.276 -32.002 21.858 1.00 57.84 178 PRO A C 1
ATOM 1406 O O . PRO A 1 178 ? -33.897 -30.946 22.006 1.00 57.84 178 PRO A O 1
ATOM 1409 N N . LYS A 1 179 ? -33.616 -32.925 20.954 1.00 59.38 179 LYS A N 1
ATOM 1410 C CA . LYS A 1 179 ? -34.857 -32.836 20.192 1.00 59.38 179 LYS A CA 1
ATOM 1411 C C . LYS A 1 179 ? -36.010 -32.832 21.201 1.00 59.38 179 LYS A C 1
ATOM 1413 O O . LYS A 1 179 ? -35.992 -33.622 22.142 1.00 59.38 179 LYS A O 1
ATOM 1418 N N . PRO A 1 180 ? -36.979 -31.918 21.074 1.00 62.28 180 PRO A N 1
ATOM 1419 C CA . PRO A 1 180 ? -38.153 -31.967 21.923 1.00 62.28 180 PRO A CA 1
ATOM 1420 C C . PRO A 1 180 ? -39.009 -33.173 21.524 1.00 62.28 180 PRO A C 1
ATOM 1422 O O . PRO A 1 180 ? -39.394 -33.313 20.364 1.00 62.28 180 PRO A O 1
ATOM 1425 N N . ASP A 1 181 ? -39.286 -34.039 22.494 1.00 74.62 181 ASP A N 1
ATOM 1426 C CA . ASP A 1 181 ? -39.806 -35.387 22.245 1.00 74.62 181 ASP A CA 1
ATOM 1427 C C . ASP A 1 181 ? -41.334 -35.480 22.358 1.00 74.62 181 ASP A C 1
ATOM 1429 O O . ASP A 1 181 ? -41.925 -36.446 21.881 1.00 74.62 181 ASP A O 1
ATOM 1433 N N . TRP A 1 182 ? -42.006 -34.503 22.982 1.00 83.44 182 TRP A N 1
ATOM 1434 C CA . TRP A 1 182 ? -43.472 -34.484 23.037 1.00 83.44 182 TRP A CA 1
ATOM 1435 C C . TRP A 1 182 ? -44.054 -33.071 23.102 1.00 83.44 182 TRP A C 1
ATOM 1437 O O . TRP A 1 182 ? -43.447 -32.132 23.623 1.00 83.44 182 TRP A O 1
ATOM 1447 N N . LYS A 1 183 ? -45.264 -32.930 22.561 1.00 86.38 183 LYS A N 1
ATOM 1448 C CA . LYS A 1 183 ? -46.019 -31.679 22.505 1.00 86.38 183 LYS A CA 1
ATOM 1449 C C . LYS A 1 183 ? -47.120 -31.699 23.559 1.00 86.38 183 LYS A C 1
ATOM 1451 O O . LYS A 1 183 ? -47.872 -32.667 23.645 1.00 86.38 183 LYS A O 1
ATOM 1456 N N . CYS A 1 184 ? -47.235 -30.638 24.352 1.00 85.06 184 CYS A N 1
ATOM 1457 C CA . CYS A 1 184 ? -48.301 -30.526 25.339 1.00 85.06 184 CYS A CA 1
ATOM 1458 C C . CYS A 1 184 ? -49.664 -30.426 24.650 1.00 85.06 184 CYS A C 1
ATOM 1460 O O . CYS A 1 184 ? -49.870 -29.554 23.809 1.00 85.06 184 CYS A O 1
ATOM 1462 N N . HIS A 1 185 ? -50.610 -31.271 25.054 1.00 84.56 185 HIS A N 1
ATOM 1463 C CA . HIS A 1 185 ? -51.970 -31.252 24.516 1.00 84.56 185 HIS A CA 1
ATOM 1464 C C . HIS A 1 185 ? -52.732 -29.957 24.866 1.00 84.56 185 HIS A C 1
ATOM 1466 O O . HIS A 1 185 ? -53.607 -29.532 24.122 1.00 84.56 185 HIS A O 1
ATOM 1472 N N . TYR A 1 186 ? -52.392 -29.305 25.983 1.00 85.31 186 TYR A N 1
ATOM 1473 C CA . TYR A 1 186 ? -53.125 -28.139 26.489 1.00 85.31 186 TYR A CA 1
ATOM 1474 C C . TYR A 1 186 ? -52.634 -26.807 25.917 1.00 85.31 186 TYR A C 1
ATOM 1476 O O . TYR A 1 186 ? -53.444 -25.954 25.578 1.00 85.31 186 TYR A O 1
ATOM 1484 N N . CYS A 1 187 ? -51.317 -26.608 25.814 1.00 88.00 187 CYS A N 1
ATOM 1485 C CA . CYS A 1 187 ? -50.737 -25.334 25.366 1.00 88.00 187 CYS A CA 1
ATOM 1486 C C . CYS A 1 187 ? -49.887 -25.450 24.096 1.00 88.00 187 CYS A C 1
ATOM 1488 O O . CYS A 1 187 ? -49.247 -24.479 23.701 1.00 88.00 187 CYS A O 1
ATOM 1490 N N . ALA A 1 188 ? -49.843 -26.631 23.471 1.00 83.31 188 ALA A N 1
ATOM 1491 C CA . ALA A 1 188 ? -49.076 -26.900 22.257 1.00 83.31 188 ALA A CA 1
ATOM 1492 C C . ALA A 1 188 ? -47.556 -26.656 22.366 1.00 83.31 188 ALA A C 1
ATOM 1494 O O . ALA A 1 188 ? -46.865 -26.714 21.347 1.00 83.31 188 ALA A O 1
ATOM 1495 N N . SER A 1 189 ? -47.018 -26.426 23.569 1.00 83.44 189 SER A N 1
ATOM 1496 C CA . SER A 1 189 ? -45.586 -26.223 23.773 1.00 83.44 189 SER A CA 1
ATOM 1497 C C . SER A 1 189 ? -44.809 -27.532 23.634 1.00 83.44 189 SER A C 1
ATOM 1499 O O . SER A 1 189 ? -45.302 -28.620 23.943 1.00 83.44 189 SER A O 1
ATOM 1501 N N . MET A 1 190 ? -43.569 -27.422 23.175 1.00 84.94 190 MET A N 1
ATOM 1502 C CA . MET A 1 190 ? -42.655 -28.547 23.014 1.00 84.94 190 MET A CA 1
ATOM 1503 C C . MET A 1 190 ? -41.905 -28.799 24.328 1.00 84.94 190 MET A C 1
ATOM 1505 O O . MET A 1 190 ? -41.355 -27.865 24.905 1.00 84.94 190 MET A O 1
ATOM 1509 N N . ASN A 1 191 ? -41.886 -30.045 24.804 1.00 82.88 191 ASN A N 1
ATOM 1510 C CA . ASN A 1 191 ? -41.288 -30.434 26.084 1.00 82.88 191 ASN A CA 1
ATOM 1511 C C . ASN A 1 191 ? -40.259 -31.566 25.904 1.00 82.88 191 ASN A C 1
ATOM 1513 O O . ASN A 1 191 ? -40.265 -32.304 24.916 1.00 82.88 191 ASN A O 1
ATOM 1517 N N . LYS A 1 192 ? -39.359 -31.711 26.883 1.00 81.81 192 LYS A N 1
ATOM 1518 C CA . LYS A 1 192 ? -38.324 -32.763 26.915 1.00 81.81 192 LYS A CA 1
ATOM 1519 C C . LYS A 1 192 ? -38.924 -34.116 27.326 1.00 81.81 192 LYS A C 1
ATOM 1521 O O . LYS A 1 192 ? -39.821 -34.150 28.167 1.00 81.81 192 LYS A O 1
ATOM 1526 N N . SER A 1 193 ? -38.387 -35.236 26.829 1.00 73.62 193 SER A N 1
ATOM 1527 C CA . SER A 1 193 ? -38.854 -36.603 27.170 1.00 73.62 193 SER A CA 1
ATOM 1528 C C . SER A 1 193 ? -38.875 -36.918 28.663 1.00 73.62 193 SER A C 1
ATOM 1530 O O . SER A 1 193 ? -39.782 -37.607 29.125 1.00 73.62 193 SER A O 1
ATOM 1532 N N . LYS A 1 194 ? -37.899 -36.401 29.418 1.00 76.81 194 LYS A N 1
ATOM 1533 C CA . LYS A 1 194 ? -37.783 -36.611 30.872 1.00 76.81 194 LYS A CA 1
ATOM 1534 C C . LYS A 1 194 ? -38.797 -35.804 31.692 1.00 76.81 194 LYS A C 1
ATOM 1536 O O . LYS A 1 194 ? -38.959 -36.068 32.879 1.00 76.81 194 LYS A O 1
ATOM 1541 N N . ALA A 1 195 ? -39.451 -34.808 31.093 1.00 75.94 195 ALA A N 1
ATOM 1542 C CA . ALA A 1 195 ? -40.417 -33.969 31.786 1.00 75.94 195 ALA A CA 1
ATOM 1543 C C . ALA A 1 195 ? -41.798 -34.642 31.782 1.00 75.94 195 ALA A C 1
ATOM 1545 O O . ALA A 1 195 ? -42.416 -34.799 30.731 1.00 75.94 195 ALA A O 1
ATOM 1546 N N . TYR A 1 196 ? -42.286 -35.024 32.968 1.00 80.94 196 TYR A N 1
ATOM 1547 C CA . TYR A 1 196 ? -43.640 -35.570 33.153 1.00 80.94 196 TYR A CA 1
ATOM 1548 C C . TYR A 1 196 ? -44.725 -34.481 33.130 1.00 80.94 196 TYR A C 1
ATOM 1550 O O . TYR A 1 196 ? -45.901 -34.768 32.932 1.00 80.94 196 TYR A O 1
ATOM 1558 N N . LYS A 1 197 ? -44.330 -33.218 33.329 1.00 87.75 197 LYS A N 1
ATOM 1559 C CA . LYS A 1 197 ? -45.201 -32.041 33.281 1.00 87.75 197 LYS A CA 1
ATOM 1560 C C . LYS A 1 197 ? -44.678 -31.050 32.250 1.00 87.75 197 LYS A C 1
ATOM 1562 O O . LYS A 1 197 ? -43.470 -30.937 32.053 1.00 87.75 197 LYS A O 1
ATOM 1567 N N . CYS A 1 198 ? -45.591 -30.330 31.616 1.00 86.56 198 CYS A N 1
ATOM 1568 C CA . CYS A 1 198 ? -45.272 -29.254 30.694 1.00 86.56 198 CYS A CA 1
ATOM 1569 C C . CYS A 1 198 ? -44.549 -28.110 31.424 1.00 86.56 198 CYS A C 1
ATOM 1571 O O . CYS A 1 198 ? -45.056 -27.619 32.432 1.00 86.56 198 CYS A O 1
ATOM 1573 N N . GLU A 1 199 ? -43.414 -27.649 30.892 1.00 83.81 199 GLU A N 1
ATOM 1574 C CA . GLU A 1 199 ? -42.632 -26.544 31.475 1.00 83.81 199 GLU A CA 1
ATOM 1575 C C . GLU A 1 199 ? -43.419 -25.215 31.482 1.00 83.81 199 GLU A C 1
ATOM 1577 O O . GLU A 1 199 ? -43.175 -24.361 32.328 1.00 83.81 199 GLU A O 1
ATOM 1582 N N . TYR A 1 200 ? -44.396 -25.052 30.583 1.00 84.12 200 TYR A N 1
ATOM 1583 C CA . TYR A 1 200 ? -45.137 -23.797 30.405 1.00 84.12 200 TYR A CA 1
ATOM 1584 C C . TYR A 1 200 ? -46.490 -23.755 31.120 1.00 84.12 200 TYR A C 1
ATOM 1586 O O . TYR A 1 200 ? -46.908 -22.693 31.566 1.00 84.12 200 TYR A O 1
ATOM 1594 N N . CYS A 1 201 ? -47.201 -24.883 31.207 1.00 87.50 201 CYS A N 1
ATOM 1595 C CA . CYS A 1 201 ? -48.549 -24.923 31.794 1.00 87.50 201 CYS A CA 1
ATOM 1596 C C . CYS A 1 201 ? -48.705 -25.926 32.941 1.00 87.50 201 CYS A C 1
ATOM 1598 O O . CYS A 1 201 ? -49.791 -26.047 33.500 1.00 87.50 201 CYS A O 1
ATOM 1600 N N . GLY A 1 202 ? -47.660 -26.686 33.278 1.00 83.62 202 GLY A N 1
ATOM 1601 C CA . GLY A 1 202 ? -47.688 -27.672 34.362 1.00 83.62 202 GLY A CA 1
ATOM 1602 C C . GLY A 1 202 ? -48.543 -28.916 34.097 1.00 83.62 202 GLY A C 1
ATOM 1603 O O . GLY A 1 202 ? -48.547 -29.826 34.927 1.00 83.62 202 GLY A O 1
ATOM 1604 N N . ALA A 1 203 ? -49.240 -28.993 32.958 1.00 85.12 203 ALA A N 1
ATOM 1605 C CA . ALA A 1 203 ? -50.085 -30.130 32.615 1.00 85.12 203 ALA A CA 1
ATOM 1606 C C . ALA A 1 203 ? -49.264 -31.415 32.444 1.00 85.12 203 ALA A C 1
ATOM 1608 O O . ALA A 1 203 ? -48.170 -31.389 31.875 1.00 85.12 203 ALA A O 1
ATOM 1609 N N . GLY A 1 204 ? -49.797 -32.534 32.938 1.00 83.31 204 GLY A N 1
ATOM 1610 C CA . GLY A 1 204 ? -49.160 -33.844 32.831 1.00 83.31 204 GLY A CA 1
ATOM 1611 C C . GLY A 1 204 ? -49.050 -34.324 31.384 1.00 83.31 204 GLY A C 1
ATOM 1612 O O . GLY A 1 204 ? -49.865 -33.965 30.530 1.00 83.31 204 GLY A O 1
ATOM 1613 N N . LYS A 1 205 ? -48.035 -35.142 31.113 1.00 81.06 205 LYS A N 1
ATOM 1614 C CA . LYS A 1 205 ? -47.897 -35.869 29.853 1.00 81.06 205 LYS A CA 1
ATOM 1615 C C . LYS A 1 205 ? -49.077 -36.836 29.735 1.00 81.06 205 LYS A C 1
ATOM 1617 O O . LYS A 1 205 ? -49.196 -37.748 30.544 1.00 81.06 205 LYS A O 1
ATOM 1622 N N . SER A 1 206 ? -49.969 -36.609 28.775 1.00 67.31 206 SER A N 1
ATOM 1623 C CA . SER A 1 206 ? -51.063 -37.537 28.500 1.00 67.31 206 SER A CA 1
ATOM 1624 C C . SER A 1 206 ? -50.497 -38.749 27.765 1.00 67.31 206 SER A C 1
ATOM 1626 O O . SER A 1 206 ? -49.911 -38.589 26.692 1.00 67.31 206 SER A O 1
ATOM 1628 N N . GLU A 1 207 ? -50.635 -39.936 28.347 1.00 55.50 207 GLU A N 1
ATOM 1629 C CA . GLU A 1 207 ? -50.441 -41.194 27.626 1.00 55.50 207 GLU A CA 1
ATOM 1630 C C . GLU A 1 207 ? -51.583 -41.317 26.608 1.00 55.50 207 GLU A C 1
ATOM 1632 O O . GLU A 1 207 ? -52.745 -41.100 26.954 1.00 55.50 207 GLU A O 1
ATOM 1637 N N . ALA A 1 208 ? -51.227 -41.530 25.340 1.00 47.47 208 ALA A N 1
ATOM 1638 C CA . ALA A 1 208 ? -52.172 -41.871 24.283 1.00 47.47 208 ALA A CA 1
ATOM 1639 C C . ALA A 1 208 ? -52.394 -43.384 24.278 1.00 47.47 208 ALA A C 1
ATOM 1641 O O . ALA A 1 208 ? -51.389 -44.101 24.498 1.00 47.47 208 ALA A O 1
#

InterPro domains:
  IPR001876 Zinc finger, RanBP2-type [PS01358] (182-201)
  IPR001876 Zinc finger, RanBP2-type [PS50199] (178-207)
  IPR036443 Zinc finger, RanBP2-type superfamily [SSF90209] (179-204)

Foldseek 3Di:
DVVVVVVVVPQQQADAPPVRDTPPPRNVVVVVVVVVVVVVVCVVVVVVVVVVVVVVVVVVVVVVVVVVVVVLVVLLLLLLCCCQVVVDFALVVSCVVSVNDSVVSVVSLVVLLVLCQPPDPPDPPVPRCSSQQSDPWDQDPVRRGIRTDPVSSCVVVVVVVVVVVVVVVVVPDPPPPQPQDDADPPPRDGHHPPDQADPPPRHGDDDD

Organism: NCBI:txid1358

pLDDT: mean 75.44, std 13.1, range [42.38, 92.12]

Sequence (208 aa):
MTKIFNTIVELFLGPKDENGKIKYTRPLIISAILFLIIALLTYVTSGFFLIIILMVGVWSWLIASSNKEANILKQKDELLSLIIDSKITSTHQLAKYTGIGYHEVEKLLLDMIKSSTHIKSGYIKKTTNRYAYLKNASLNLNTHEIKLDAKASNTVLDKVGDAANSVLDRFAPKKEIPKPDWKCHYCASMNKSKAYKCEYCGAGKSEA

Radius of gyration: 43.17 Å; chains: 1; bounding box: 100×61×112 Å

Secondary structure (DSSP, 8-state):
-HHHHHHHHHHHH--B-TTS-B-THHHHHHHHHHHHHHHHHHHHHHHHHHHHHHHHHHHHHHHHHHHHHHHHHHHHHHHHHHHHTS---BHHHHHHHH---HHHHHHHHHHHHHHHHT--TT---TTS-TTGGGTT-EEETTTTEEE--HHHHHHHHHHHHHHHHHHHHHHS---------EE-TTT--EE-TT-SB-TTT--B----